Protein AF-A0A3D3CES2-F1 (afdb_monomer)

Radius of gyration: 17.2 Å; Cα contacts (8 Å, |Δi|>4): 374; chains: 1; bounding box: 35×44×53 Å

pLDDT: mean 81.66, std 20.05, range [25.33, 98.56]

Mean predicted aligned error: 8.62 Å

Sequence (203 aa):
GGERYGRPVLLHTHHTNAVVEKLLIDKKIPGLEEYNVLRREVPFGRSRFDFLLGRGERRLLLE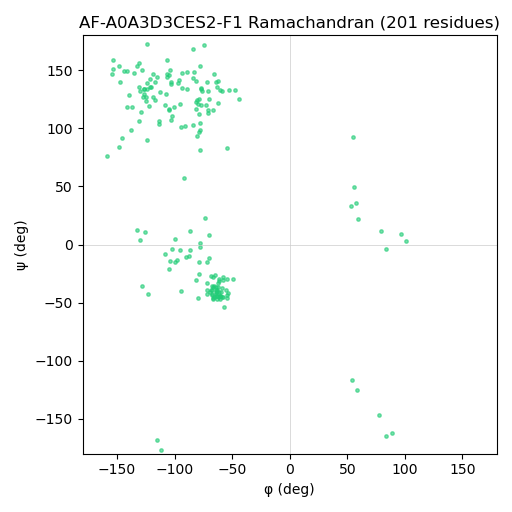VKSCTLFTRRVAMFPDAPSARAKKHVEELLHLVHEGYEAAVLFLVQSSEPRFFLPDFHTDFAFAQELYEARGHLRIIPCGISWGENMAFEGSPAVLTVPWDIFEDEAGDRGNYIVLGQDGEQGWFGTAGWGDPLARVLRG

Structure (mmCIF, N/CA/C/O backbone):
data_AF-A0A3D3CES2-F1
#
_entry.id   AF-A0A3D3CES2-F1
#
loop_
_atom_site.group_PDB
_atom_site.id
_atom_site.type_symbol
_atom_site.label_atom_id
_atom_site.label_alt_id
_atom_site.label_comp_id
_atom_site.label_asym_id
_atom_site.label_entity_id
_atom_site.label_seq_id
_atom_site.pdbx_PDB_ins_code
_atom_site.Cartn_x
_atom_site.Cartn_y
_atom_site.Cartn_z
_atom_site.occupancy
_atom_site.B_iso_or_equiv
_atom_site.auth_seq_id
_atom_site.auth_comp_id
_atom_site.auth_asym_id
_atom_site.auth_atom_id
_atom_site.pdbx_PDB_model_num
ATOM 1 N N . GLY A 1 1 ? 20.235 3.360 -3.311 1.00 56.06 1 GLY A N 1
ATOM 2 C CA . GLY A 1 1 ? 19.341 2.930 -4.404 1.00 56.06 1 GLY A CA 1
ATOM 3 C C . GLY A 1 1 ? 19.991 1.780 -5.140 1.00 56.06 1 GLY A C 1
ATOM 4 O O . GLY A 1 1 ? 21.195 1.611 -4.997 1.00 56.06 1 GLY A O 1
ATOM 5 N N . GLY A 1 2 ? 19.211 0.984 -5.862 1.00 64.44 2 GLY A N 1
ATOM 6 C CA . GLY A 1 2 ? 19.700 0.050 -6.882 1.00 64.44 2 GLY A CA 1
ATOM 7 C C . GLY A 1 2 ? 19.258 0.509 -8.273 1.00 64.44 2 GLY A C 1
ATOM 8 O O . GLY A 1 2 ? 18.612 1.547 -8.393 1.00 64.44 2 GLY A O 1
ATOM 9 N N . GLU A 1 3 ? 19.562 -0.270 -9.307 1.00 61.09 3 GLU A N 1
ATOM 10 C CA . GLU A 1 3 ? 19.086 -0.038 -10.675 1.00 61.09 3 GLU A CA 1
ATOM 11 C C . GLU A 1 3 ? 18.352 -1.290 -11.175 1.00 61.09 3 GLU A C 1
ATOM 13 O O . GLU A 1 3 ? 18.827 -2.411 -10.980 1.00 61.09 3 GLU A O 1
ATOM 18 N N . ARG A 1 4 ? 17.178 -1.124 -11.795 1.00 62.72 4 ARG A N 1
ATOM 19 C CA . ARG A 1 4 ? 16.413 -2.221 -12.407 1.00 62.72 4 ARG A CA 1
ATOM 20 C C . ARG A 1 4 ? 15.818 -1.749 -13.729 1.00 62.72 4 ARG A C 1
ATOM 22 O O . ARG A 1 4 ? 15.183 -0.703 -13.782 1.00 62.72 4 ARG A O 1
ATOM 29 N N . TYR A 1 5 ? 16.042 -2.514 -14.798 1.00 62.44 5 TYR A N 1
ATOM 30 C CA . TYR A 1 5 ? 15.628 -2.161 -16.167 1.00 62.44 5 TYR A CA 1
ATOM 31 C C . TYR A 1 5 ? 16.108 -0.772 -16.642 1.00 62.44 5 TYR A C 1
ATOM 33 O O . TYR A 1 5 ? 15.408 -0.110 -17.404 1.00 62.44 5 TYR A O 1
ATOM 41 N N . GLY A 1 6 ? 17.290 -0.323 -16.203 1.00 60.94 6 GLY A N 1
ATOM 42 C CA . GLY A 1 6 ? 17.828 0.995 -16.562 1.00 60.94 6 GLY A CA 1
ATOM 43 C C . GLY A 1 6 ? 17.230 2.163 -15.772 1.00 60.94 6 GLY A C 1
ATOM 44 O O . GLY A 1 6 ? 17.417 3.312 -16.160 1.00 60.94 6 GLY A O 1
ATOM 45 N N . ARG A 1 7 ? 16.471 1.892 -14.698 1.00 62.72 7 ARG A N 1
ATOM 46 C CA . ARG A 1 7 ? 15.863 2.916 -13.839 1.00 62.72 7 ARG A CA 1
ATOM 47 C C . ARG A 1 7 ? 16.319 2.783 -12.387 1.00 62.72 7 ARG A C 1
ATOM 49 O O . ARG A 1 7 ? 16.438 1.655 -11.895 1.00 62.72 7 ARG A O 1
ATOM 56 N N . PRO A 1 8 ? 16.529 3.903 -11.676 1.00 67.12 8 PRO A N 1
ATOM 57 C CA . PRO A 1 8 ? 16.822 3.867 -10.253 1.00 67.12 8 PRO A CA 1
ATOM 58 C C . PRO A 1 8 ? 15.650 3.292 -9.444 1.00 67.12 8 PRO A C 1
ATOM 60 O O . PRO A 1 8 ? 14.487 3.592 -9.703 1.00 67.12 8 PRO A O 1
ATOM 63 N N . VAL A 1 9 ? 15.961 2.471 -8.441 1.00 65.94 9 VAL A N 1
ATOM 64 C CA . VAL A 1 9 ? 14.992 1.860 -7.522 1.00 65.94 9 VAL A CA 1
ATOM 65 C C . VAL A 1 9 ? 15.403 2.151 -6.088 1.00 65.94 9 VAL A C 1
ATOM 67 O O . VAL A 1 9 ? 16.545 1.920 -5.669 1.00 65.94 9 VAL A O 1
ATOM 70 N N . LEU A 1 10 ? 14.465 2.655 -5.294 1.00 67.19 10 LEU A N 1
ATOM 71 C CA . LEU A 1 10 ? 14.687 2.880 -3.876 1.00 67.19 10 LEU A CA 1
ATOM 72 C C . LEU A 1 10 ? 14.499 1.569 -3.097 1.00 67.19 10 LEU A C 1
ATOM 74 O O . LEU A 1 10 ? 13.429 0.974 -3.116 1.00 67.19 10 LEU A O 1
ATOM 78 N N . LEU A 1 11 ? 15.537 1.150 -2.367 1.00 64.69 11 LEU A N 1
ATOM 79 C CA . LEU A 1 11 ? 15.537 -0.095 -1.583 1.00 64.69 11 LEU A CA 1
ATOM 80 C C . LEU A 1 11 ? 15.329 0.125 -0.071 1.00 64.69 11 LEU A C 1
ATOM 82 O O . LEU A 1 11 ? 15.258 -0.838 0.684 1.00 64.69 11 LEU A O 1
ATOM 86 N N . HIS A 1 12 ? 15.258 1.375 0.403 1.00 63.84 12 HIS A N 1
ATOM 87 C CA . HIS A 1 12 ? 15.199 1.675 1.838 1.00 63.84 12 HIS A CA 1
ATOM 88 C C . HIS A 1 12 ? 13.772 1.979 2.317 1.00 63.84 12 HIS A C 1
ATOM 90 O O . HIS A 1 12 ? 13.170 2.988 1.942 1.00 63.84 12 HIS A O 1
ATOM 96 N N . THR A 1 13 ? 13.265 1.151 3.232 1.00 57.22 13 THR A N 1
ATOM 9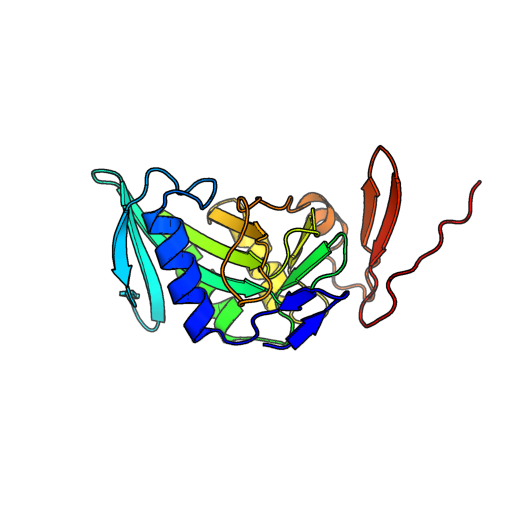7 C CA . THR A 1 13 ? 11.906 1.246 3.793 1.00 57.22 13 THR A CA 1
ATOM 98 C C . THR A 1 13 ? 11.647 2.554 4.546 1.00 57.22 13 THR A C 1
ATOM 100 O O . THR A 1 13 ? 10.610 3.171 4.342 1.00 57.22 13 THR A O 1
ATOM 103 N N . HIS A 1 14 ? 12.602 3.067 5.335 1.00 62.03 14 HIS A N 1
ATOM 104 C CA . HIS A 1 14 ? 12.422 4.351 6.041 1.00 62.03 14 HIS A CA 1
ATOM 105 C C . HIS A 1 14 ? 12.203 5.541 5.096 1.00 62.03 14 HIS A C 1
ATOM 107 O O . HIS A 1 14 ? 11.495 6.485 5.436 1.00 62.03 14 HIS A O 1
ATOM 113 N N . HIS A 1 15 ? 12.772 5.484 3.893 1.00 79.50 15 HIS A N 1
ATOM 114 C CA . HIS A 1 15 ? 12.561 6.511 2.880 1.00 79.50 15 HIS A CA 1
ATOM 115 C C . HIS A 1 15 ? 11.202 6.343 2.175 1.00 79.50 15 HIS A C 1
ATOM 117 O O . HIS A 1 15 ? 10.616 7.327 1.736 1.00 79.50 15 HIS A O 1
ATOM 123 N N . THR A 1 16 ? 10.642 5.127 2.145 1.00 88.94 16 THR A N 1
ATOM 124 C CA . THR A 1 16 ? 9.310 4.854 1.571 1.00 88.94 16 THR A CA 1
ATOM 125 C C . THR A 1 16 ? 8.220 5.627 2.317 1.00 88.94 16 THR A C 1
ATOM 127 O O . THR A 1 16 ? 7.414 6.300 1.681 1.00 88.94 16 THR A O 1
ATOM 130 N N . ASN A 1 17 ? 8.236 5.631 3.655 1.00 93.06 17 ASN A N 1
ATOM 131 C CA . ASN A 1 17 ? 7.233 6.360 4.442 1.00 93.06 17 ASN A CA 1
ATOM 132 C C . ASN A 1 17 ? 7.304 7.877 4.210 1.00 93.06 17 ASN A C 1
ATOM 134 O O . ASN A 1 17 ? 6.269 8.523 4.095 1.00 93.06 17 ASN A O 1
ATOM 138 N N . ALA A 1 18 ? 8.507 8.448 4.088 1.00 92.31 18 ALA A N 1
ATOM 139 C CA . ALA A 1 18 ? 8.673 9.868 3.766 1.00 92.31 18 ALA A CA 1
ATOM 140 C C . ALA A 1 18 ? 8.108 10.222 2.376 1.00 92.31 18 ALA A C 1
ATOM 142 O O . ALA A 1 18 ? 7.477 11.264 2.204 1.00 92.31 18 ALA A O 1
ATOM 143 N N . VAL A 1 19 ? 8.289 9.338 1.391 1.00 93.06 19 VAL A N 1
ATOM 144 C CA . VAL A 1 19 ? 7.727 9.512 0.042 1.00 93.06 19 VAL A CA 1
ATOM 145 C C . VAL A 1 19 ? 6.206 9.433 0.081 1.00 93.06 19 VAL A C 1
ATOM 147 O O . VAL A 1 19 ? 5.541 10.314 -0.458 1.00 93.06 19 VAL A O 1
ATOM 150 N N . VAL A 1 20 ? 5.647 8.430 0.763 1.00 96.12 20 VAL A N 1
ATOM 151 C CA . VAL A 1 20 ? 4.192 8.294 0.930 1.00 96.12 20 VAL A CA 1
ATOM 152 C C . VAL A 1 20 ? 3.604 9.514 1.623 1.00 96.12 20 VAL A C 1
ATOM 154 O O . VAL A 1 20 ? 2.610 10.054 1.151 1.00 96.12 20 VAL A O 1
ATOM 157 N N . GLU A 1 21 ? 4.229 10.003 2.690 1.00 96.44 21 GLU A N 1
ATOM 158 C CA . GLU A 1 21 ? 3.786 11.217 3.373 1.00 96.44 21 GLU A CA 1
ATOM 159 C C . GLU A 1 21 ? 3.760 12.423 2.427 1.00 96.44 21 GLU A C 1
ATOM 161 O O . GLU A 1 21 ? 2.761 13.141 2.385 1.00 96.44 21 GLU A O 1
ATOM 166 N N . LYS A 1 22 ? 4.807 12.620 1.613 1.00 94.81 22 LYS A N 1
ATOM 167 C CA . LYS A 1 22 ? 4.828 13.699 0.616 1.00 94.81 22 LYS A CA 1
ATOM 168 C C . LYS A 1 22 ? 3.692 13.554 -0.396 1.00 94.81 22 LYS A C 1
ATOM 170 O O . LYS A 1 22 ? 3.020 14.537 -0.691 1.00 94.81 22 LYS A O 1
ATOM 175 N N . LEU A 1 23 ? 3.450 12.341 -0.893 1.00 95.69 23 LEU A N 1
ATOM 176 C CA . LEU A 1 23 ? 2.366 12.062 -1.838 1.00 95.69 23 LEU A CA 1
ATOM 177 C C . LEU A 1 23 ? 0.977 12.262 -1.209 1.00 95.69 23 LEU A C 1
ATOM 179 O O . LEU A 1 23 ? 0.076 12.754 -1.885 1.00 95.69 23 LEU A O 1
ATOM 183 N N . LEU A 1 24 ? 0.799 11.934 0.074 1.00 97.62 24 LEU A N 1
ATOM 184 C CA . LEU A 1 24 ? -0.435 12.190 0.828 1.00 97.62 24 LEU A CA 1
ATOM 185 C C . LEU A 1 24 ? -0.675 13.688 1.040 1.00 97.62 24 LEU A C 1
ATOM 187 O O . LEU A 1 24 ? -1.804 14.154 0.898 1.00 97.62 24 LEU A O 1
ATOM 191 N N . ILE A 1 25 ? 0.372 14.451 1.370 1.00 97.06 25 ILE A N 1
ATOM 192 C CA . ILE A 1 25 ? 0.300 15.913 1.513 1.00 97.06 25 ILE A CA 1
ATOM 193 C C . ILE A 1 25 ? -0.063 16.559 0.172 1.00 97.06 25 ILE A C 1
ATOM 195 O O . ILE A 1 25 ? -0.957 17.401 0.124 1.00 97.06 25 ILE A O 1
ATOM 199 N N . ASP A 1 26 ? 0.564 16.108 -0.915 1.00 95.88 26 ASP A N 1
ATOM 200 C CA . ASP A 1 26 ? 0.343 16.623 -2.271 1.00 95.88 26 ASP A CA 1
ATOM 201 C C . ASP A 1 26 ? -0.951 16.110 -2.928 1.00 95.88 26 ASP A C 1
ATOM 203 O O . ASP A 1 26 ? -1.221 16.444 -4.080 1.00 95.88 26 ASP A O 1
ATOM 207 N N . LYS A 1 27 ? -1.741 15.288 -2.225 1.00 96.75 27 LYS A N 1
ATOM 208 C CA . LYS A 1 27 ? -2.987 14.670 -2.718 1.00 96.75 27 LYS A CA 1
ATOM 209 C C . LYS A 1 27 ? -2.801 13.826 -3.980 1.00 96.75 27 LYS A C 1
ATOM 211 O O . LYS A 1 27 ? -3.663 13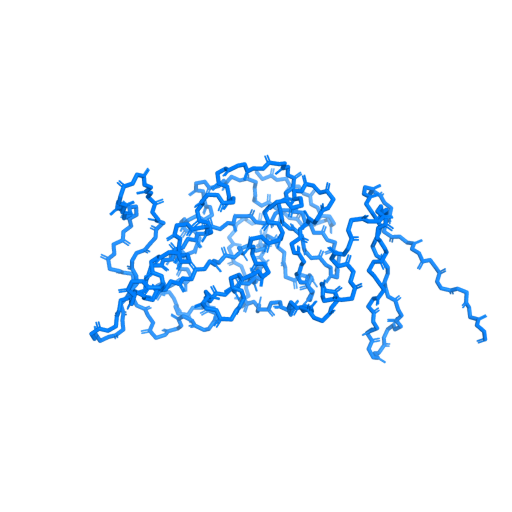.795 -4.850 1.00 96.75 27 LYS A O 1
ATOM 216 N N . LYS A 1 28 ? -1.662 13.140 -4.085 1.00 95.75 28 LYS A N 1
ATOM 217 C CA . LYS A 1 28 ? -1.276 12.366 -5.273 1.00 95.75 28 LYS A CA 1
ATOM 218 C C . LYS A 1 28 ? -1.567 10.873 -5.186 1.00 95.75 28 LYS A C 1
ATOM 220 O O . LYS A 1 28 ? -1.459 10.210 -6.210 1.00 95.75 28 LYS A O 1
ATOM 225 N N . ILE A 1 29 ? -1.875 10.326 -4.008 1.00 96.56 29 ILE A N 1
ATOM 226 C CA . ILE A 1 29 ? -2.179 8.893 -3.878 1.00 96.56 29 ILE A CA 1
ATOM 227 C C . ILE A 1 29 ? -3.632 8.648 -4.286 1.00 96.56 29 ILE A C 1
ATOM 229 O O . ILE A 1 29 ? -4.521 9.145 -3.586 1.00 96.56 29 ILE A O 1
ATOM 233 N N . PRO A 1 30 ? -3.889 7.877 -5.361 1.00 95.06 30 PRO A N 1
ATOM 234 C CA . PRO A 1 30 ? -5.251 7.672 -5.814 1.00 95.06 30 PRO A CA 1
ATOM 235 C C . PRO A 1 30 ? -6.096 6.938 -4.769 1.00 95.06 30 PRO A C 1
ATOM 237 O O . PRO A 1 30 ? -5.648 5.962 -4.162 1.00 95.06 30 PRO A O 1
ATOM 240 N N . GLY A 1 31 ? -7.315 7.421 -4.540 1.00 95.25 31 GLY A N 1
ATOM 241 C CA . GLY A 1 31 ? -8.231 6.924 -3.509 1.00 95.25 31 GLY A CA 1
ATOM 242 C C . GLY A 1 31 ? -8.009 7.505 -2.105 1.00 95.25 31 GLY A C 1
ATOM 243 O O . GLY A 1 31 ? -8.792 7.201 -1.199 1.00 95.25 31 GLY A O 1
ATOM 244 N N . LEU A 1 32 ? -6.975 8.332 -1.903 1.00 97.75 32 LEU A N 1
ATOM 245 C CA . LEU A 1 32 ? -6.651 8.995 -0.630 1.00 97.75 32 LEU A CA 1
ATOM 246 C C . LEU A 1 32 ? -6.529 10.529 -0.752 1.00 97.75 32 LEU A C 1
ATOM 248 O O . LEU A 1 32 ? -6.102 11.190 0.194 1.00 97.7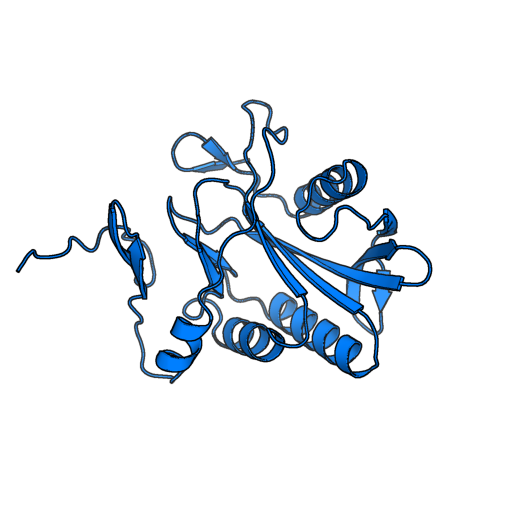5 32 LEU A O 1
ATOM 252 N N . GLU A 1 33 ? -6.930 11.122 -1.875 1.00 97.50 33 GLU A N 1
ATOM 253 C CA . GLU A 1 33 ? -6.756 12.546 -2.205 1.00 97.50 33 GLU A CA 1
ATOM 254 C C . GLU A 1 33 ? -7.470 13.481 -1.216 1.00 97.50 33 GLU A C 1
ATOM 256 O O . GLU A 1 33 ? -7.006 14.581 -0.921 1.00 97.50 33 GLU A O 1
ATOM 261 N N . GLU A 1 34 ? -8.593 13.038 -0.655 1.00 97.75 34 GLU A N 1
ATOM 262 C CA . GLU A 1 34 ? -9.390 13.820 0.297 1.00 97.75 34 GLU A CA 1
ATOM 263 C C . GLU A 1 34 ? -8.932 13.666 1.758 1.00 97.75 34 GLU A C 1
ATOM 265 O O . GLU A 1 34 ? -9.472 14.318 2.655 1.00 97.75 34 GLU A O 1
ATOM 270 N N . TYR A 1 35 ? -7.957 12.795 2.026 1.00 98.25 35 TYR A N 1
ATOM 271 C CA . TYR A 1 35 ? -7.478 12.509 3.375 1.00 98.25 35 TYR A CA 1
ATOM 272 C C . TYR A 1 35 ? -6.237 13.340 3.724 1.00 98.25 35 TYR A C 1
ATOM 274 O O . TYR A 1 35 ? -5.353 13.549 2.899 1.00 98.25 35 TYR A O 1
ATOM 282 N N . ASN A 1 36 ? -6.141 13.809 4.969 1.00 98.06 36 ASN A N 1
ATOM 283 C CA . ASN A 1 36 ? -4.977 14.511 5.523 1.00 98.06 36 ASN A CA 1
ATOM 284 C C . ASN A 1 36 ? -4.212 13.617 6.500 1.00 98.06 36 ASN A C 1
ATOM 286 O O . ASN A 1 36 ? -4.829 12.856 7.241 1.00 98.06 36 ASN A O 1
ATOM 290 N N . VAL A 1 37 ? -2.887 13.758 6.566 1.00 98.38 37 VAL A N 1
ATOM 291 C CA . VAL A 1 37 ? -2.074 13.095 7.595 1.00 98.38 37 VAL A CA 1
ATOM 292 C C . VAL A 1 37 ? -2.346 13.757 8.947 1.00 98.38 37 VAL A C 1
ATOM 294 O O . VAL A 1 37 ? -2.045 14.933 9.128 1.00 98.38 37 VAL A O 1
ATOM 297 N N . LEU A 1 38 ? -2.921 13.014 9.895 1.00 97.88 38 LEU A N 1
ATOM 298 C CA . LEU A 1 38 ? -3.164 13.494 11.262 1.00 97.88 38 LEU A CA 1
ATOM 299 C C . LEU A 1 38 ? -2.030 13.106 12.207 1.00 97.88 38 LEU A C 1
ATOM 301 O O . LEU A 1 38 ? -1.659 13.870 13.096 1.00 97.88 38 LEU A O 1
ATOM 305 N N . ARG A 1 39 ? -1.509 11.887 12.048 1.00 97.88 39 ARG A N 1
ATOM 306 C CA . ARG A 1 39 ? -0.457 11.340 12.903 1.00 97.88 39 ARG A CA 1
ATOM 307 C C . ARG A 1 39 ? 0.360 10.300 12.146 1.00 97.88 39 ARG A C 1
ATOM 309 O O . ARG A 1 39 ? -0.163 9.617 11.272 1.00 97.88 39 ARG A O 1
ATOM 316 N N . ARG A 1 40 ? 1.628 10.171 12.532 1.00 97.31 40 ARG A N 1
ATOM 317 C CA . ARG A 1 40 ? 2.553 9.123 12.086 1.00 97.31 40 ARG A CA 1
ATOM 318 C C . ARG A 1 40 ? 2.793 8.117 13.200 1.00 97.31 40 ARG A C 1
ATOM 320 O O . ARG A 1 40 ? 2.664 8.480 14.374 1.00 97.31 40 ARG A O 1
ATOM 327 N N . GLU A 1 41 ? 3.237 6.916 12.842 1.00 95.44 41 GLU A N 1
ATOM 328 C CA . GLU A 1 41 ? 3.773 5.938 13.796 1.00 95.44 41 GLU A CA 1
ATOM 329 C C . GLU A 1 41 ? 2.764 5.644 14.920 1.00 95.44 41 GLU A C 1
ATOM 331 O O . GLU A 1 41 ? 3.074 5.737 16.114 1.00 95.44 41 GLU A O 1
ATOM 336 N N . VAL A 1 42 ? 1.524 5.360 14.523 1.00 96.06 42 VAL A N 1
ATOM 337 C CA . VAL A 1 42 ? 0.331 5.296 15.369 1.00 96.06 42 VAL A CA 1
ATOM 338 C C . VAL A 1 42 ? 0.314 3.967 16.119 1.00 96.06 42 VAL A C 1
ATOM 340 O O . VAL A 1 42 ? 0.145 2.923 15.487 1.00 96.06 42 VAL A O 1
ATOM 343 N N . PRO A 1 43 ? 0.486 3.966 17.452 1.00 94.25 43 PRO A N 1
ATOM 344 C CA . PRO A 1 43 ? 0.414 2.733 18.218 1.00 94.25 43 PRO A CA 1
ATOM 345 C C . PRO A 1 43 ? -1.035 2.243 18.275 1.00 94.25 43 PRO A C 1
ATOM 347 O O . PRO A 1 43 ? -1.936 3.014 18.611 1.00 94.25 43 PRO A O 1
ATOM 350 N N . PHE A 1 44 ? -1.240 0.960 17.998 1.00 87.25 44 PHE A N 1
ATOM 351 C CA . PHE A 1 44 ? -2.510 0.282 18.214 1.00 87.25 44 PHE A CA 1
ATOM 352 C C . PHE A 1 44 ? -2.251 -1.134 18.732 1.00 87.25 44 PHE A C 1
ATOM 354 O O . PHE A 1 44 ? -1.595 -1.945 18.076 1.00 87.25 44 PHE A O 1
ATOM 361 N N . GLY A 1 45 ? -2.736 -1.432 19.940 1.00 84.75 45 GLY A N 1
ATOM 362 C CA . GLY A 1 45 ? -2.458 -2.703 20.606 1.00 84.75 45 GLY A CA 1
ATOM 363 C C . GLY A 1 45 ? -0.953 -2.979 20.713 1.00 84.75 45 GLY A C 1
ATOM 364 O O . GLY A 1 45 ? -0.223 -2.247 21.381 1.00 84.75 45 GLY A O 1
ATOM 365 N N . ARG A 1 46 ? -0.492 -4.049 20.052 1.00 86.56 46 ARG A N 1
ATOM 366 C CA . ARG A 1 46 ? 0.922 -4.477 20.021 1.00 86.56 46 ARG A CA 1
ATOM 367 C C . ARG A 1 46 ? 1.669 -4.058 18.755 1.00 86.56 46 ARG A C 1
ATOM 369 O O . ARG A 1 46 ? 2.827 -4.442 18.591 1.00 86.56 46 ARG A O 1
ATOM 376 N N . SER A 1 47 ? 1.023 -3.297 17.882 1.00 90.31 47 SER A N 1
ATOM 377 C CA . SER A 1 47 ? 1.583 -2.871 16.608 1.00 90.31 47 SER A CA 1
ATOM 378 C C . SER A 1 47 ? 1.580 -1.366 16.462 1.00 90.31 47 SER A C 1
ATOM 380 O O . SER A 1 47 ? 1.093 -0.610 17.309 1.00 90.31 47 SER A O 1
ATOM 382 N N . ARG A 1 48 ? 2.223 -0.927 15.389 1.00 94.75 48 ARG A N 1
ATOM 383 C CA . ARG A 1 48 ? 2.357 0.470 15.033 1.00 94.75 48 ARG A CA 1
ATOM 384 C C . ARG A 1 48 ? 2.129 0.591 13.539 1.00 94.75 48 ARG A C 1
ATOM 386 O O . ARG A 1 48 ? 2.884 -0.010 12.781 1.00 94.75 48 ARG A O 1
ATOM 393 N N . PHE A 1 49 ? 1.100 1.345 13.176 1.00 96.12 49 PHE A N 1
ATOM 394 C CA . PHE A 1 49 ? 0.756 1.639 11.791 1.00 96.12 49 PHE A CA 1
ATOM 395 C C . PHE A 1 49 ? 1.402 2.950 11.358 1.00 96.12 49 PHE A C 1
ATOM 397 O O . PHE A 1 49 ? 1.563 3.872 12.168 1.00 96.12 49 PHE A O 1
ATOM 404 N N . ASP A 1 50 ? 1.768 3.046 10.085 1.00 97.25 50 ASP A N 1
ATOM 405 C CA . ASP A 1 50 ? 2.572 4.162 9.587 1.00 97.25 50 ASP A CA 1
ATOM 406 C C . ASP A 1 50 ? 1.850 5.508 9.703 1.00 97.25 50 ASP A C 1
ATOM 408 O O . ASP A 1 50 ? 2.461 6.495 10.129 1.00 97.25 50 ASP A O 1
ATOM 412 N N . PHE A 1 51 ? 0.547 5.557 9.396 1.00 98.06 51 PHE A N 1
ATOM 413 C CA . PHE A 1 51 ? -0.230 6.798 9.428 1.00 98.06 51 PHE A CA 1
ATOM 414 C C . PHE A 1 51 ? -1.652 6.625 9.971 1.00 98.06 51 PHE A C 1
ATOM 416 O O . PHE A 1 51 ? -2.317 5.612 9.769 1.00 98.06 51 PHE A O 1
ATOM 423 N N . LEU A 1 52 ? -2.150 7.686 10.608 1.00 98.31 52 LEU A N 1
ATOM 424 C CA . LEU A 1 52 ? -3.574 7.935 10.808 1.00 98.31 52 LEU A CA 1
ATOM 425 C C . LEU A 1 52 ? -3.963 9.088 9.895 1.00 98.31 52 LEU A C 1
ATOM 427 O O . LEU A 1 52 ? -3.443 10.201 10.031 1.00 98.31 52 LEU A O 1
ATOM 431 N N . LEU A 1 53 ? -4.897 8.822 8.994 1.00 98.56 53 LEU A N 1
ATOM 432 C CA . LEU A 1 53 ? -5.426 9.789 8.053 1.00 98.56 53 LEU A CA 1
ATOM 433 C C . LEU A 1 53 ? -6.823 10.265 8.464 1.00 98.56 53 LEU A C 1
ATOM 435 O O . LEU A 1 53 ? -7.592 9.532 9.087 1.00 98.56 53 LEU A O 1
ATOM 439 N N . GLY A 1 54 ? -7.157 11.504 8.105 1.00 98.00 54 GLY A N 1
ATOM 440 C CA . GLY A 1 54 ? -8.416 12.153 8.462 1.00 98.00 54 GLY A CA 1
ATOM 441 C C . GLY A 1 54 ? -9.125 12.797 7.279 1.00 98.00 54 GLY A C 1
ATOM 442 O O . GLY A 1 54 ? -8.500 13.524 6.508 1.00 98.00 54 GLY A O 1
ATOM 443 N N . ARG A 1 55 ? -10.440 12.583 7.186 1.00 97.25 55 ARG A N 1
ATOM 444 C CA . ARG A 1 55 ? -11.349 13.273 6.255 1.00 97.25 55 ARG A CA 1
ATOM 445 C C . ARG A 1 55 ? -12.639 13.632 7.000 1.00 97.25 55 ARG A C 1
ATOM 447 O O . ARG A 1 55 ? -13.497 12.774 7.199 1.00 97.25 55 ARG A O 1
ATOM 454 N N . GLY A 1 56 ? -12.759 14.881 7.454 1.00 95.62 56 GLY A N 1
ATOM 455 C CA . GLY A 1 56 ? -13.828 15.283 8.381 1.00 95.62 56 GLY A CA 1
ATOM 456 C C . GLY A 1 56 ? -13.768 14.461 9.674 1.00 95.62 56 GLY A C 1
ATOM 457 O O . GLY A 1 56 ? -12.707 14.360 10.289 1.00 95.62 56 GLY A O 1
ATOM 458 N N . GLU A 1 57 ? -14.872 13.809 10.043 1.00 94.56 57 GLU A N 1
ATOM 459 C CA . GLU A 1 57 ? -14.939 12.893 11.196 1.00 94.56 57 GLU A CA 1
ATOM 460 C C . GLU A 1 57 ? -14.353 11.500 10.911 1.00 94.56 57 GLU A C 1
ATOM 462 O O . GLU A 1 57 ? -14.035 10.753 11.835 1.00 94.56 57 GLU A O 1
ATOM 467 N N . ARG A 1 58 ? -14.141 11.143 9.637 1.00 95.62 58 ARG A N 1
ATOM 468 C CA . ARG A 1 58 ? -13.614 9.824 9.265 1.00 95.62 58 ARG A CA 1
ATOM 469 C C . ARG A 1 58 ? -12.140 9.710 9.640 1.00 95.62 58 ARG A C 1
ATOM 471 O O . ARG A 1 58 ? -11.361 10.659 9.473 1.00 95.62 58 ARG A O 1
ATOM 478 N N . ARG A 1 59 ? -11.755 8.537 10.138 1.00 96.75 59 ARG A N 1
ATOM 479 C CA . ARG A 1 59 ? -10.389 8.187 10.541 1.00 96.75 59 ARG A CA 1
ATOM 480 C C . ARG A 1 59 ? -9.993 6.894 9.849 1.00 96.75 59 ARG A C 1
ATOM 482 O O . ARG A 1 59 ? -10.721 5.916 9.949 1.00 96.75 59 ARG A O 1
ATOM 489 N N . LEU A 1 60 ? -8.858 6.920 9.161 1.00 98.00 60 LEU A N 1
ATOM 490 C CA . LEU A 1 60 ? -8.324 5.800 8.396 1.00 98.00 60 LEU A CA 1
ATOM 491 C C . LEU A 1 60 ? -6.925 5.456 8.901 1.00 98.00 60 LEU A C 1
ATOM 493 O O . LEU A 1 60 ? -6.023 6.288 8.813 1.00 98.00 60 LEU A O 1
ATOM 497 N N . LEU A 1 61 ? -6.733 4.239 9.398 1.00 98.19 61 LEU A N 1
ATOM 498 C CA . LEU A 1 61 ? -5.400 3.691 9.639 1.00 98.19 61 LEU A CA 1
ATOM 499 C C . LEU A 1 61 ? -4.783 3.263 8.309 1.00 98.19 61 LEU A C 1
ATOM 501 O O . LEU A 1 61 ? -5.431 2.588 7.513 1.00 98.19 61 LEU A O 1
ATOM 505 N N . LEU A 1 62 ? -3.541 3.665 8.065 1.00 98.25 62 LEU A N 1
ATOM 506 C CA . LEU A 1 62 ? -2.809 3.329 6.852 1.00 98.25 62 LEU A CA 1
ATOM 507 C C . LEU A 1 62 ? -1.480 2.666 7.212 1.00 98.25 62 LEU A C 1
ATOM 509 O O . LEU A 1 62 ? -0.646 3.258 7.899 1.00 98.25 62 LEU A O 1
ATOM 513 N N . GLU A 1 63 ? -1.287 1.467 6.679 1.00 97.62 63 GLU A N 1
ATOM 514 C CA . GLU A 1 63 ? -0.014 0.750 6.659 1.00 97.62 63 GLU A CA 1
ATOM 515 C C . GLU A 1 63 ? 0.612 0.840 5.263 1.00 97.62 63 GLU A C 1
ATOM 517 O O . GLU A 1 63 ? -0.078 0.708 4.252 1.00 97.62 63 GLU A O 1
ATOM 522 N N . VAL A 1 64 ? 1.925 1.022 5.196 1.00 97.06 64 VAL A N 1
ATOM 523 C CA . VAL A 1 64 ? 2.712 1.135 3.970 1.00 97.06 64 VAL A CA 1
ATOM 524 C C . VAL A 1 64 ? 3.640 -0.064 3.834 1.00 97.06 64 VAL A C 1
ATOM 526 O O . VAL A 1 64 ? 4.407 -0.413 4.730 1.00 97.06 64 VAL A O 1
ATOM 529 N N . LYS A 1 65 ? 3.630 -0.681 2.654 1.00 95.44 65 LYS A N 1
ATOM 530 C CA . LYS A 1 65 ? 4.563 -1.736 2.256 1.00 95.44 65 LYS A CA 1
ATOM 531 C C . LYS A 1 65 ? 5.361 -1.266 1.045 1.00 95.44 65 LYS A C 1
ATOM 533 O O . LYS A 1 65 ? 4.788 -0.854 0.042 1.00 95.44 65 LYS A O 1
ATOM 538 N N . SER A 1 66 ? 6.689 -1.323 1.125 1.00 94.31 66 SER A N 1
ATOM 539 C CA . SER A 1 66 ? 7.549 -1.065 -0.036 1.00 94.31 66 SER A CA 1
ATOM 540 C C . SER A 1 66 ? 7.586 -2.306 -0.924 1.00 94.31 66 SER A C 1
ATOM 542 O O . SER A 1 66 ? 7.909 -3.388 -0.438 1.00 94.31 66 SER A O 1
ATOM 544 N N . CYS A 1 67 ? 7.256 -2.159 -2.206 1.00 94.12 67 CYS A N 1
ATOM 545 C CA . CYS A 1 67 ? 7.226 -3.253 -3.172 1.00 94.12 67 CYS A CA 1
ATOM 546 C C . CYS A 1 67 ? 8.311 -3.054 -4.240 1.00 94.12 67 CYS A C 1
ATOM 548 O O . CYS A 1 67 ? 8.188 -2.238 -5.157 1.00 94.12 67 CYS A O 1
ATOM 550 N N . THR A 1 68 ? 9.387 -3.824 -4.114 1.00 92.00 68 THR A N 1
ATOM 551 C CA . THR A 1 68 ? 10.584 -3.804 -4.976 1.00 92.00 68 THR A CA 1
ATOM 552 C C . THR A 1 68 ? 10.634 -4.979 -5.953 1.00 92.00 68 THR A C 1
ATOM 554 O O . THR A 1 68 ? 11.408 -4.942 -6.916 1.00 92.00 68 THR A O 1
ATOM 557 N N . LEU A 1 69 ? 9.813 -6.013 -5.746 1.00 90.19 69 LEU A N 1
ATOM 558 C CA . LEU A 1 69 ? 9.684 -7.158 -6.640 1.00 90.19 69 LEU A CA 1
ATOM 559 C C . LEU A 1 69 ? 8.696 -6.836 -7.766 1.00 90.19 69 LEU A C 1
ATOM 561 O O . LEU A 1 69 ? 7.485 -6.828 -7.579 1.00 90.19 69 LEU A O 1
ATOM 565 N N . PHE A 1 70 ? 9.224 -6.536 -8.953 1.00 89.69 70 PHE A N 1
ATOM 566 C CA . PHE A 1 70 ? 8.408 -6.232 -10.124 1.00 89.69 70 PHE A CA 1
ATOM 567 C C . PHE A 1 70 ? 9.111 -6.551 -11.451 1.00 89.69 70 PHE A C 1
ATOM 569 O O . PHE A 1 70 ? 10.340 -6.625 -11.558 1.00 89.69 70 PHE A O 1
ATOM 576 N N . THR A 1 71 ? 8.295 -6.711 -12.485 1.00 87.00 71 THR A N 1
ATOM 577 C CA . THR A 1 71 ? 8.662 -6.823 -13.901 1.00 87.00 71 THR A CA 1
ATOM 578 C C . THR A 1 71 ? 8.099 -5.624 -14.670 1.00 87.00 71 THR A C 1
ATOM 580 O O . THR A 1 71 ? 7.612 -4.676 -14.066 1.00 87.00 71 THR A O 1
ATOM 583 N N . ARG A 1 72 ? 8.117 -5.651 -16.006 1.00 84.50 72 ARG A N 1
ATOM 584 C CA . ARG A 1 72 ? 7.455 -4.614 -16.819 1.00 84.50 72 ARG A CA 1
ATOM 585 C C . ARG A 1 72 ? 5.923 -4.657 -16.770 1.00 84.50 72 ARG A C 1
ATOM 587 O O . ARG A 1 72 ? 5.282 -3.766 -17.306 1.00 84.50 72 ARG A O 1
ATOM 594 N N . ARG A 1 73 ? 5.325 -5.721 -16.218 1.00 86.06 73 ARG A N 1
ATOM 595 C CA . ARG A 1 73 ? 3.865 -5.940 -16.244 1.00 86.06 73 ARG A CA 1
ATOM 596 C C . ARG A 1 73 ? 3.266 -6.217 -14.873 1.00 86.06 73 ARG A C 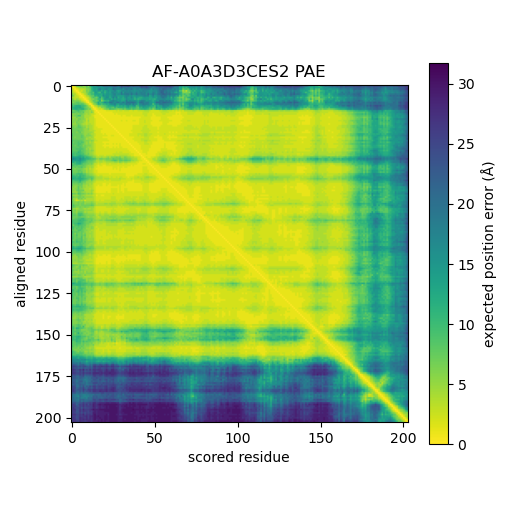1
ATOM 598 O O . ARG A 1 73 ? 2.148 -5.780 -14.616 1.00 86.06 73 ARG A O 1
ATOM 605 N N . VAL A 1 74 ? 4.001 -6.918 -14.015 1.00 88.56 74 VAL A N 1
ATOM 606 C CA . VAL A 1 74 ? 3.505 -7.426 -12.731 1.00 88.56 74 VAL A CA 1
ATOM 607 C C . VAL A 1 74 ? 4.424 -6.984 -11.598 1.00 88.56 74 VAL A C 1
ATOM 609 O O . VAL A 1 74 ? 5.644 -7.108 -11.718 1.00 88.56 74 VAL A O 1
ATOM 612 N N . ALA A 1 75 ? 3.840 -6.492 -10.513 1.00 92.69 75 ALA A N 1
ATOM 613 C CA . ALA A 1 75 ? 4.479 -6.297 -9.218 1.00 92.69 75 ALA A CA 1
ATOM 614 C C . ALA A 1 75 ? 3.977 -7.359 -8.236 1.00 92.69 75 ALA A C 1
ATOM 616 O O . ALA A 1 75 ? 2.813 -7.755 -8.303 1.00 92.69 75 ALA A O 1
ATOM 617 N N . MET A 1 76 ? 4.846 -7.826 -7.344 1.00 92.69 76 MET A N 1
ATOM 618 C CA . MET A 1 76 ? 4.511 -8.864 -6.376 1.00 92.69 76 MET A CA 1
ATOM 619 C C . MET A 1 76 ? 5.033 -8.512 -4.988 1.00 92.69 76 MET A C 1
ATOM 621 O O . MET A 1 76 ? 6.065 -7.856 -4.852 1.00 92.69 76 MET A O 1
ATOM 625 N N . PHE A 1 77 ? 4.315 -8.938 -3.953 1.00 94.06 77 PHE A N 1
ATOM 626 C CA . PHE A 1 77 ? 4.728 -8.743 -2.564 1.00 94.06 77 PHE A CA 1
ATOM 627 C C . PHE A 1 77 ? 4.255 -9.912 -1.681 1.00 94.06 77 PHE A C 1
ATOM 629 O O . PHE A 1 77 ? 3.097 -10.309 -1.812 1.00 94.06 77 PHE A O 1
ATOM 636 N N . PRO A 1 78 ? 5.070 -10.398 -0.725 1.00 93.38 78 PRO A N 1
ATOM 637 C CA . PRO A 1 78 ? 6.407 -9.912 -0.384 1.00 93.38 78 PRO A CA 1
ATOM 638 C C . PRO A 1 78 ? 7.500 -10.515 -1.279 1.00 93.38 78 PRO A C 1
ATOM 640 O O . PRO A 1 78 ? 7.258 -11.463 -2.011 1.00 93.38 78 PRO A O 1
ATOM 643 N N . ASP A 1 79 ? 8.711 -9.960 -1.216 1.00 86.56 79 ASP A N 1
ATOM 644 C CA . ASP A 1 79 ? 9.907 -10.477 -1.902 1.00 86.56 79 ASP A CA 1
ATOM 645 C C . ASP A 1 79 ? 10.715 -11.483 -1.058 1.00 86.56 79 ASP A C 1
ATOM 647 O O . ASP A 1 79 ? 11.606 -12.162 -1.569 1.00 86.56 79 ASP A O 1
ATOM 651 N N . ALA A 1 80 ? 10.382 -11.600 0.229 1.00 86.56 80 ALA A N 1
ATOM 652 C CA . ALA A 1 80 ? 10.837 -12.640 1.143 1.00 86.56 80 ALA A CA 1
ATOM 653 C C . ALA A 1 80 ? 9.740 -12.947 2.186 1.00 86.56 80 ALA A C 1
ATOM 655 O O . ALA A 1 80 ? 8.951 -12.052 2.507 1.00 86.56 80 ALA A O 1
ATOM 656 N N . PRO A 1 81 ? 9.695 -14.164 2.766 1.00 89.25 81 PRO A N 1
ATOM 657 C CA . PRO A 1 81 ? 8.721 -14.506 3.804 1.00 89.25 81 PRO A CA 1
ATOM 658 C C . PRO A 1 81 ? 8.724 -13.495 4.958 1.00 89.25 81 PRO A C 1
ATOM 660 O O . PRO A 1 81 ? 9.785 -13.133 5.477 1.00 89.25 81 PRO A O 1
ATOM 663 N N . SER A 1 82 ? 7.544 -13.036 5.387 1.00 87.75 82 SER A N 1
ATOM 664 C CA . SER A 1 82 ? 7.425 -11.974 6.390 1.00 87.75 82 SER A CA 1
ATOM 665 C C . SER A 1 82 ? 6.211 -12.164 7.293 1.00 87.75 82 SER A C 1
ATOM 667 O O . SER A 1 82 ? 5.137 -11.593 7.084 1.00 87.75 82 SER A O 1
ATOM 669 N N . ALA A 1 83 ? 6.433 -12.854 8.416 1.00 89.88 83 ALA A N 1
ATOM 670 C CA . ALA A 1 83 ? 5.433 -12.997 9.478 1.00 89.88 83 ALA A CA 1
ATOM 671 C C . ALA A 1 83 ? 4.905 -11.639 9.982 1.00 89.88 83 ALA A C 1
ATOM 673 O O . ALA A 1 83 ? 3.750 -11.524 10.386 1.00 89.88 83 ALA A O 1
ATOM 674 N N . ARG A 1 84 ? 5.731 -10.584 9.926 1.00 90.69 84 ARG A N 1
ATOM 675 C CA . ARG A 1 84 ? 5.318 -9.223 10.291 1.00 90.69 84 ARG A CA 1
ATOM 676 C C . ARG A 1 84 ? 4.332 -8.628 9.287 1.00 90.69 84 ARG A C 1
ATOM 678 O O . ARG A 1 84 ? 3.399 -7.949 9.705 1.00 90.69 84 ARG A O 1
ATOM 685 N N . ALA A 1 85 ? 4.537 -8.848 7.987 1.00 92.38 85 ALA A N 1
ATOM 686 C CA . ALA A 1 85 ? 3.616 -8.355 6.968 1.00 92.38 85 ALA A CA 1
ATOM 687 C C . ALA A 1 85 ? 2.234 -8.995 7.130 1.00 92.38 85 ALA A C 1
ATOM 689 O O . ALA A 1 85 ? 1.254 -8.258 7.188 1.00 92.38 85 ALA A O 1
ATOM 690 N N . LYS A 1 86 ? 2.182 -10.324 7.307 1.00 94.38 86 LYS A N 1
ATOM 691 C CA . LYS A 1 86 ? 0.942 -11.057 7.600 1.00 94.38 86 LYS A CA 1
ATOM 692 C C . LYS A 1 86 ? 0.255 -10.530 8.860 1.00 94.38 86 LYS A C 1
ATOM 694 O O . LYS A 1 86 ? -0.885 -10.093 8.786 1.00 94.38 86 LYS A O 1
ATOM 699 N N . LYS A 1 87 ? 0.985 -10.460 9.979 1.00 94.19 87 LYS A N 1
ATOM 700 C CA . LYS A 1 87 ? 0.462 -9.966 11.264 1.00 94.19 87 LYS A CA 1
ATOM 701 C C . LYS A 1 87 ? -0.178 -8.580 11.159 1.00 94.19 87 LYS A C 1
ATOM 703 O O . LYS A 1 87 ? -1.213 -8.333 11.761 1.00 94.19 87 LYS A O 1
ATOM 708 N N . HIS A 1 88 ? 0.437 -7.666 10.409 1.00 95.00 88 HIS A N 1
ATOM 709 C CA . HIS A 1 88 ? -0.119 -6.323 10.239 1.00 95.00 88 HIS A CA 1
ATOM 710 C C . HIS A 1 88 ? -1.429 -6.340 9.434 1.00 95.00 88 HIS A C 1
ATOM 712 O O . HIS A 1 88 ? -2.319 -5.554 9.742 1.00 95.00 88 HIS A O 1
ATOM 718 N N . VAL A 1 89 ? -1.570 -7.216 8.431 1.00 96.00 89 VAL A N 1
ATOM 719 C CA . VAL A 1 89 ? -2.837 -7.373 7.694 1.00 96.00 89 VAL A CA 1
ATOM 720 C C . VAL A 1 89 ? -3.919 -7.952 8.607 1.00 96.00 89 VAL A C 1
ATOM 722 O O . VAL A 1 89 ? -4.998 -7.370 8.670 1.00 96.00 89 VAL A O 1
ATOM 725 N N . GLU A 1 90 ? -3.610 -9.002 9.378 1.00 95.75 90 GLU A N 1
ATOM 726 C CA . GLU A 1 90 ? -4.534 -9.589 10.367 1.00 95.75 90 GLU A CA 1
ATOM 727 C C . GLU A 1 90 ? -5.039 -8.533 11.361 1.00 95.75 90 GLU A C 1
ATOM 729 O O . GLU A 1 90 ? -6.231 -8.432 11.645 1.00 95.75 90 GLU A O 1
ATOM 734 N N . GLU A 1 91 ? -4.132 -7.706 11.887 1.00 95.75 91 GLU A N 1
ATOM 735 C CA . GLU A 1 91 ? -4.479 -6.657 12.846 1.00 95.75 91 GLU A CA 1
ATOM 736 C C . GLU A 1 91 ? -5.311 -5.539 12.209 1.00 95.75 91 GLU A C 1
ATOM 738 O O . GLU A 1 91 ? -6.255 -5.064 12.837 1.00 95.75 91 GLU A O 1
ATOM 743 N N . LEU A 1 92 ? -5.018 -5.130 10.969 1.00 95.88 92 LEU A N 1
ATOM 744 C CA . LEU A 1 92 ? -5.866 -4.171 10.252 1.00 95.88 92 LEU A CA 1
ATOM 745 C C . LEU A 1 92 ? -7.261 -4.745 9.999 1.00 95.88 92 LEU A C 1
ATOM 747 O O . LEU A 1 92 ? -8.243 -4.032 10.185 1.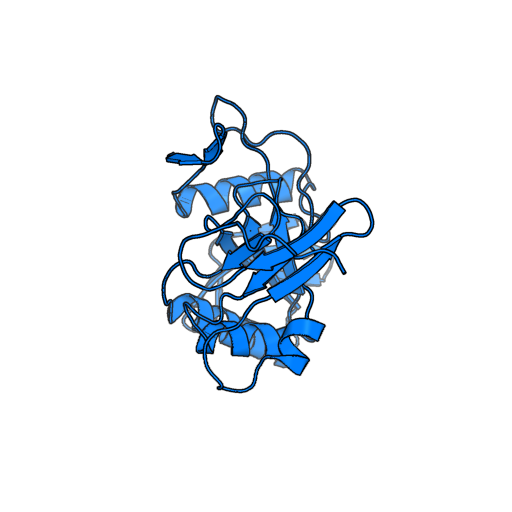00 95.88 92 LEU A O 1
ATOM 751 N N . LEU A 1 93 ? -7.361 -6.013 9.599 1.00 95.56 93 LEU A N 1
ATOM 752 C CA . LEU A 1 93 ? -8.641 -6.675 9.360 1.00 95.56 93 LEU A CA 1
ATOM 753 C C . LEU A 1 93 ? -9.460 -6.783 10.650 1.00 95.56 93 LEU A C 1
ATOM 755 O O . LEU A 1 93 ? -10.640 -6.434 10.666 1.00 95.56 93 LEU A O 1
ATOM 759 N N . HIS A 1 94 ? -8.822 -7.171 11.755 1.00 94.94 94 HIS A N 1
ATOM 760 C CA . HIS A 1 94 ? -9.447 -7.164 13.075 1.00 94.94 94 HIS A CA 1
ATOM 761 C C . HIS A 1 94 ? -10.020 -5.782 13.420 1.00 94.94 94 HIS A C 1
ATOM 763 O O . HIS A 1 94 ? -11.165 -5.679 13.852 1.00 94.94 94 HIS A O 1
ATOM 769 N N . LEU A 1 95 ? -9.273 -4.712 13.139 1.00 93.94 95 LEU A N 1
ATOM 770 C CA . LEU A 1 95 ? -9.732 -3.345 13.380 1.00 93.94 95 LEU A CA 1
ATOM 771 C C . LEU A 1 95 ? -10.897 -2.934 12.490 1.00 93.94 95 LEU A C 1
ATOM 773 O O . LEU A 1 95 ? -11.805 -2.245 12.954 1.00 93.94 95 LEU A O 1
ATOM 777 N N . VAL A 1 96 ? -10.916 -3.384 11.237 1.00 95.69 96 VAL A N 1
ATOM 778 C CA . VAL A 1 96 ? -12.083 -3.187 10.371 1.00 95.69 96 VAL A CA 1
ATOM 779 C C . VAL A 1 96 ? -13.325 -3.833 10.981 1.00 95.69 96 VAL A C 1
ATOM 781 O O . VAL A 1 96 ? -14.391 -3.216 10.989 1.00 95.69 96 VAL A O 1
ATOM 784 N N . HIS A 1 97 ? -13.199 -5.027 11.561 1.00 94.50 97 HIS A N 1
ATOM 785 C CA . HIS A 1 97 ? -14.313 -5.694 12.242 1.00 94.50 97 HIS A CA 1
ATOM 786 C C . HIS A 1 97 ? -14.759 -4.992 13.532 1.00 94.50 97 HIS A C 1
ATOM 788 O O . HIS A 1 97 ? -15.937 -5.058 13.878 1.00 94.50 97 HIS A O 1
ATOM 794 N N . GLU A 1 98 ? -13.865 -4.268 14.206 1.00 93.56 98 GLU A N 1
ATOM 795 C CA . GLU A 1 98 ? -14.213 -3.393 15.336 1.00 93.56 98 GLU A CA 1
ATOM 796 C C . GLU A 1 98 ? -14.831 -2.047 14.901 1.00 93.56 98 GLU A C 1
ATOM 798 O O . GLU A 1 98 ? -15.237 -1.246 15.743 1.00 93.56 98 GLU A O 1
ATOM 803 N N . GLY A 1 99 ? -14.945 -1.795 13.592 1.00 93.62 99 GLY A N 1
ATOM 804 C CA . GLY A 1 99 ? -15.582 -0.604 13.025 1.00 93.62 99 GLY A CA 1
ATOM 805 C C . GLY A 1 99 ? -14.621 0.528 12.656 1.00 93.62 99 GLY A C 1
ATOM 806 O O . GLY A 1 99 ? -15.075 1.624 12.321 1.00 93.62 99 GLY A O 1
ATOM 807 N N . TYR A 1 100 ? -13.307 0.295 12.693 1.00 93.94 100 TYR A N 1
ATOM 808 C CA . TYR A 1 100 ? -12.322 1.251 12.184 1.00 93.94 100 TYR A CA 1
ATOM 809 C C . TYR A 1 100 ? -12.233 1.196 10.654 1.00 93.94 100 TYR A C 1
ATOM 811 O O . TYR A 1 100 ? -12.464 0.164 10.032 1.00 93.94 100 TYR A O 1
ATOM 819 N N . GLU A 1 101 ? -11.824 2.297 10.016 1.00 96.75 101 GLU A N 1
ATOM 820 C CA . GLU A 1 101 ? -11.393 2.228 8.618 1.00 96.75 101 GLU A CA 1
ATOM 821 C C . GLU A 1 101 ? -9.893 1.943 8.555 1.00 96.75 101 GLU A C 1
ATOM 823 O O . GLU A 1 101 ? -9.094 2.613 9.215 1.00 96.75 101 GLU A O 1
ATOM 828 N N . ALA A 1 102 ? -9.505 1.000 7.702 1.00 97.69 102 ALA A N 1
ATOM 829 C CA . ALA A 1 102 ? -8.114 0.630 7.485 1.00 97.69 102 ALA A CA 1
ATOM 830 C C . ALA A 1 102 ? -7.779 0.549 5.989 1.00 97.69 102 ALA A C 1
ATOM 832 O O . ALA A 1 102 ? -8.651 0.310 5.142 1.00 97.69 102 ALA A O 1
ATOM 833 N N . ALA A 1 103 ? -6.507 0.759 5.666 1.00 98.19 103 ALA A N 1
ATOM 834 C CA . ALA A 1 103 ? -5.942 0.558 4.345 1.00 98.19 103 ALA A CA 1
ATOM 835 C C . ALA A 1 103 ? -4.509 0.024 4.438 1.00 98.19 103 ALA A C 1
ATOM 837 O O . ALA A 1 103 ? -3.757 0.370 5.352 1.00 98.19 103 ALA A O 1
ATOM 838 N N . VAL A 1 104 ? -4.119 -0.762 3.440 1.00 98.12 104 VAL A N 1
ATOM 839 C CA . VAL A 1 104 ? -2.728 -1.115 3.161 1.00 98.12 104 VAL A CA 1
ATOM 840 C C . VAL A 1 104 ? -2.343 -0.564 1.789 1.00 98.12 104 VAL A C 1
ATOM 842 O O . VAL A 1 104 ? -3.007 -0.827 0.785 1.00 98.12 104 VAL A O 1
ATOM 845 N N . LEU A 1 105 ? -1.276 0.228 1.749 1.00 98.38 105 LEU A N 1
ATOM 846 C CA . LEU A 1 105 ? -0.696 0.793 0.535 1.00 98.38 105 LEU A CA 1
ATOM 847 C C . LEU A 1 105 ? 0.583 0.034 0.189 1.00 98.38 105 LEU A C 1
ATOM 849 O O . LEU A 1 105 ? 1.568 0.109 0.923 1.00 98.38 105 LEU A O 1
ATOM 853 N N . PHE A 1 106 ? 0.599 -0.640 -0.956 1.00 97.75 106 PHE A N 1
ATOM 854 C CA . PHE A 1 106 ? 1.821 -1.199 -1.529 1.00 97.75 106 PHE A CA 1
ATOM 855 C C . PHE A 1 106 ? 2.433 -0.162 -2.468 1.00 97.75 106 PHE A C 1
ATOM 857 O O . PHE A 1 106 ? 1.961 0.016 -3.590 1.00 97.75 106 PHE A O 1
ATOM 864 N N . LEU A 1 107 ? 3.475 0.540 -2.019 1.00 96.94 107 LEU A N 1
ATOM 865 C CA . LEU A 1 107 ? 4.208 1.477 -2.867 1.00 96.94 107 LEU A CA 1
ATOM 866 C C . LEU A 1 107 ? 5.148 0.689 -3.783 1.00 96.94 107 LEU A C 1
ATOM 868 O O . LEU A 1 107 ? 6.234 0.268 -3.375 1.00 96.94 107 LEU A O 1
ATOM 872 N N . VAL A 1 108 ? 4.710 0.469 -5.019 1.00 95.81 108 VAL A N 1
ATOM 873 C CA . VAL A 1 108 ? 5.483 -0.212 -6.055 1.00 95.81 108 VAL A CA 1
ATOM 874 C C . VAL A 1 108 ? 6.516 0.760 -6.600 1.00 95.81 108 VAL A C 1
ATOM 876 O O . VAL A 1 108 ? 6.187 1.812 -7.144 1.00 95.81 108 VAL A O 1
ATOM 879 N N . GLN A 1 109 ? 7.788 0.389 -6.477 1.00 93.38 109 GLN A N 1
ATOM 880 C CA . GLN A 1 109 ? 8.942 1.225 -6.825 1.00 93.38 109 GLN A CA 1
ATOM 881 C C . GLN A 1 109 ? 9.164 1.367 -8.350 1.00 93.38 109 GLN A C 1
ATOM 883 O O . GLN A 1 109 ? 10.284 1.607 -8.799 1.00 93.38 109 GLN A O 1
ATOM 888 N N . SER A 1 110 ? 8.107 1.166 -9.141 1.00 91.44 110 SER A N 1
ATOM 889 C CA . SER A 1 110 ? 8.049 1.309 -10.592 1.00 91.44 110 SER A CA 1
ATOM 890 C C . SER A 1 110 ? 6.619 1.614 -11.038 1.00 91.44 110 SER A C 1
ATOM 892 O O . SER A 1 110 ? 5.654 1.117 -10.457 1.00 91.44 110 SER A O 1
ATOM 894 N N . SER A 1 111 ? 6.496 2.405 -12.100 1.00 91.56 111 SER A N 1
ATOM 895 C CA . SER A 1 111 ? 5.242 2.740 -12.780 1.00 91.56 111 SER A CA 1
ATOM 896 C C . SER A 1 111 ? 4.942 1.844 -13.984 1.00 91.56 111 SER A C 1
ATOM 898 O O . SER A 1 111 ? 3.892 1.989 -14.602 1.00 91.56 111 SER A O 1
ATOM 900 N N . GLU A 1 112 ? 5.855 0.937 -14.348 1.00 90.81 112 GLU A N 1
ATOM 901 C CA . GLU A 1 112 ? 5.664 0.028 -15.486 1.00 90.81 112 GLU A CA 1
ATOM 902 C C . GLU A 1 112 ? 4.628 -1.081 -15.235 1.00 90.81 112 GLU A C 1
ATOM 904 O O . GLU A 1 112 ? 3.826 -1.346 -16.136 1.00 90.81 112 GLU A O 1
ATOM 909 N N . PRO A 1 113 ? 4.601 -1.745 -14.059 1.00 91.75 113 PRO A N 1
ATOM 910 C CA . PRO A 1 113 ? 3.630 -2.798 -13.816 1.00 91.75 113 PRO A CA 1
ATOM 911 C C . PRO A 1 113 ? 2.200 -2.267 -13.862 1.00 91.75 113 PRO A C 1
ATOM 913 O O . PRO A 1 113 ? 1.897 -1.207 -13.322 1.00 91.75 113 PRO A O 1
ATOM 916 N N . ARG A 1 114 ? 1.303 -3.058 -14.450 1.00 91.62 114 ARG A N 1
ATOM 917 C CA . ARG A 1 114 ? -0.140 -2.786 -14.463 1.00 91.62 114 ARG A CA 1
ATOM 918 C C . ARG A 1 114 ? -0.917 -3.681 -13.512 1.00 91.62 114 ARG A C 1
ATOM 920 O O . ARG A 1 114 ? -2.016 -3.318 -13.102 1.00 91.62 114 ARG A O 1
ATOM 927 N N . PHE A 1 115 ? -0.334 -4.820 -13.150 1.00 91.69 115 PHE A N 1
ATOM 928 C CA . PHE A 1 115 ? -0.936 -5.793 -12.253 1.00 91.69 115 PHE A CA 1
ATOM 929 C C . PHE A 1 115 ? -0.130 -5.923 -10.970 1.00 91.69 115 PHE A C 1
ATOM 931 O O . PHE A 1 115 ? 1.102 -5.868 -10.993 1.00 91.69 115 PHE A O 1
ATOM 938 N N . PHE A 1 116 ? -0.830 -6.127 -9.863 1.00 94.12 116 PHE A N 1
ATOM 939 C CA . PHE A 1 116 ? -0.241 -6.470 -8.579 1.00 94.12 116 PHE A CA 1
ATOM 940 C C . PHE A 1 116 ? -0.788 -7.816 -8.115 1.00 94.12 116 PHE A C 1
ATOM 942 O O . PHE A 1 116 ? -1.994 -8.041 -8.190 1.00 94.12 116 PHE A O 1
ATOM 949 N N . LEU A 1 117 ? 0.088 -8.686 -7.622 1.00 91.38 117 LEU A N 1
ATOM 950 C CA . LEU A 1 117 ? -0.276 -9.986 -7.068 1.00 91.38 117 LEU A CA 1
ATOM 951 C C . LEU A 1 117 ? 0.379 -10.156 -5.691 1.00 91.38 117 LEU A C 1
ATOM 953 O O . LEU A 1 117 ? 1.585 -9.926 -5.577 1.00 91.38 117 LEU A O 1
ATOM 957 N N . PRO A 1 118 ? -0.338 -10.585 -4.641 1.00 91.38 118 PRO A N 1
ATOM 958 C CA . PRO A 1 118 ? 0.342 -11.166 -3.494 1.00 91.38 118 PRO A CA 1
ATOM 959 C C . PRO A 1 118 ? 1.156 -12.396 -3.925 1.00 91.38 118 PRO A C 1
ATOM 961 O O . PRO A 1 118 ? 0.667 -13.258 -4.654 1.00 91.38 118 PRO A O 1
ATOM 964 N N . ASP A 1 119 ? 2.414 -12.459 -3.496 1.00 87.12 119 ASP A N 1
ATOM 965 C CA . ASP A 1 119 ? 3.348 -13.519 -3.870 1.00 87.12 119 ASP A CA 1
ATOM 966 C C . ASP A 1 119 ? 3.105 -14.778 -3.027 1.00 87.12 119 ASP A C 1
ATOM 968 O O . ASP A 1 119 ? 3.645 -14.948 -1.931 1.00 87.12 119 ASP A O 1
ATOM 972 N N . PHE A 1 120 ? 2.282 -15.673 -3.563 1.00 81.12 120 PHE A N 1
ATOM 973 C CA . PHE A 1 120 ? 1.943 -16.964 -2.967 1.00 81.12 120 PHE A CA 1
ATOM 974 C C . PHE A 1 120 ? 3.131 -17.935 -2.903 1.00 81.12 120 PHE A C 1
ATOM 976 O O . PHE A 1 120 ? 3.164 -18.792 -2.021 1.00 81.12 120 PHE A O 1
ATOM 983 N N . HIS A 1 121 ? 4.106 -17.822 -3.813 1.00 77.81 121 HIS A N 1
ATOM 984 C CA . HIS A 1 121 ? 5.294 -18.678 -3.802 1.00 77.81 121 HIS A CA 1
ATOM 985 C C . HIS A 1 121 ? 6.221 -18.311 -2.651 1.00 77.81 121 HIS A C 1
ATOM 987 O O . HIS A 1 121 ? 6.829 -19.185 -2.032 1.00 77.81 121 HIS A O 1
ATOM 993 N N . THR A 1 122 ? 6.344 -17.011 -2.396 1.00 83.25 122 THR A N 1
ATOM 994 C CA . THR A 1 122 ? 7.220 -16.482 -1.356 1.00 83.25 122 THR A CA 1
ATOM 995 C C . THR A 1 122 ? 6.578 -16.590 0.023 1.00 83.25 122 THR A C 1
ATOM 997 O O . THR A 1 122 ? 7.235 -17.027 0.966 1.00 83.25 122 THR A O 1
ATOM 1000 N N . ASP A 1 123 ? 5.306 -16.213 0.169 1.00 87.44 123 ASP A N 1
ATOM 1001 C CA . ASP A 1 123 ? 4.596 -16.267 1.450 1.00 87.44 123 ASP A CA 1
ATOM 1002 C C . ASP A 1 123 ? 3.102 -16.545 1.237 1.00 87.44 123 ASP A C 1
ATOM 1004 O O . ASP A 1 123 ? 2.263 -15.640 1.208 1.00 87.44 123 ASP A O 1
ATOM 1008 N N . PHE A 1 124 ? 2.764 -17.830 1.100 1.00 87.50 124 PHE A N 1
ATOM 1009 C CA . PHE A 1 124 ? 1.381 -18.285 0.934 1.00 87.50 124 PHE A CA 1
ATOM 1010 C C . PHE A 1 124 ? 0.462 -17.794 2.061 1.00 87.50 124 PHE A C 1
ATOM 1012 O O . PHE A 1 124 ? -0.664 -17.370 1.813 1.00 87.50 124 PHE A O 1
ATOM 1019 N N . ALA A 1 125 ? 0.958 -17.790 3.300 1.00 90.12 125 ALA A N 1
ATOM 1020 C CA . ALA A 1 125 ? 0.176 -17.395 4.461 1.00 90.12 125 ALA A CA 1
ATOM 1021 C C . ALA A 1 125 ? -0.173 -15.897 4.431 1.00 90.12 125 ALA A C 1
ATOM 1023 O O . ALA A 1 125 ? -1.285 -15.520 4.798 1.00 90.12 125 ALA A O 1
ATOM 1024 N N . PHE A 1 126 ? 0.751 -15.039 3.990 1.00 93.62 126 PHE A N 1
ATOM 1025 C CA . PHE A 1 126 ? 0.457 -13.631 3.725 1.00 93.62 126 PHE A CA 1
ATOM 1026 C C . PHE A 1 126 ? -0.524 -13.462 2.561 1.00 93.62 126 PHE A C 1
ATOM 1028 O O . PHE A 1 126 ? -1.457 -12.667 2.666 1.00 93.62 126 PHE A O 1
ATOM 1035 N N . ALA A 1 127 ? -0.310 -14.181 1.456 1.00 91.44 127 ALA A N 1
ATOM 1036 C CA . ALA A 1 127 ? -1.143 -14.056 0.265 1.00 91.44 127 ALA A CA 1
ATOM 1037 C C . ALA A 1 127 ? -2.606 -14.412 0.554 1.00 91.44 127 ALA A C 1
ATOM 1039 O O . ALA A 1 127 ? -3.505 -13.656 0.185 1.00 91.44 127 ALA A O 1
ATOM 1040 N N . GLN A 1 128 ? -2.825 -15.509 1.283 1.00 90.31 128 GLN A N 1
ATOM 1041 C CA . GLN A 1 128 ? -4.145 -15.928 1.738 1.00 90.31 128 GLN A CA 1
ATOM 1042 C C . GLN A 1 128 ? -4.785 -14.872 2.648 1.00 90.31 128 GLN A C 1
ATOM 1044 O O . GLN A 1 128 ? -5.924 -14.483 2.422 1.00 90.31 128 GLN A O 1
ATOM 1049 N N . GLU A 1 129 ? -4.045 -14.345 3.625 1.00 94.44 129 GLU A N 1
ATOM 1050 C CA . GLU A 1 129 ? -4.563 -13.316 4.535 1.00 94.44 129 GLU A CA 1
ATOM 1051 C C . GLU A 1 129 ? -4.986 -12.037 3.792 1.00 94.44 129 GLU A C 1
ATOM 1053 O O . GLU A 1 129 ? -6.057 -11.482 4.033 1.00 94.44 129 GLU A O 1
ATOM 1058 N N . LEU A 1 130 ? -4.165 -11.574 2.844 1.00 95.44 130 LEU A N 1
ATOM 1059 C CA . LEU A 1 130 ? -4.486 -10.395 2.040 1.00 95.44 130 LEU A CA 1
ATOM 1060 C C . LEU A 1 130 ? -5.725 -10.628 1.161 1.00 95.44 130 LEU A C 1
ATOM 1062 O O . LEU A 1 130 ? -6.529 -9.713 0.974 1.00 95.44 130 LEU A O 1
ATOM 1066 N N . TYR A 1 131 ? -5.880 -11.843 0.638 1.00 92.75 131 TYR A N 1
ATOM 1067 C CA . TYR A 1 131 ? -7.030 -12.242 -0.164 1.00 92.75 131 TYR A CA 1
ATOM 1068 C C . TYR A 1 131 ? -8.331 -12.286 0.655 1.00 92.75 131 TYR A C 1
ATOM 1070 O O . TYR A 1 131 ? -9.349 -11.756 0.199 1.00 92.75 131 TYR A O 1
ATOM 1078 N N . GLU A 1 132 ? -8.306 -12.841 1.869 1.00 92.38 132 GLU A N 1
ATOM 1079 C CA . GLU A 1 132 ? -9.455 -12.822 2.790 1.00 92.38 132 GLU A CA 1
ATOM 1080 C C . GLU A 1 132 ? -9.836 -11.383 3.175 1.00 92.38 132 GLU A C 1
ATOM 1082 O O . GLU A 1 132 ? -11.013 -11.023 3.244 1.00 92.38 132 GLU A O 1
ATOM 1087 N N . ALA A 1 133 ? -8.844 -10.503 3.329 1.00 95.56 133 ALA A N 1
ATOM 1088 C CA . ALA A 1 133 ? -9.072 -9.104 3.666 1.00 95.56 133 ALA A CA 1
ATOM 1089 C C . ALA A 1 133 ? -9.670 -8.263 2.517 1.00 95.56 133 ALA A C 1
ATOM 1091 O O . ALA A 1 133 ? -10.171 -7.169 2.785 1.00 95.56 133 ALA A O 1
ATOM 1092 N N . ARG A 1 134 ? -9.659 -8.722 1.252 1.00 93.94 134 ARG A N 1
ATOM 1093 C CA . ARG A 1 134 ? -9.951 -7.888 0.058 1.00 93.94 134 ARG A CA 1
ATOM 1094 C C . ARG A 1 134 ? -11.318 -7.196 0.043 1.00 93.94 134 ARG A C 1
ATOM 1096 O O . ARG A 1 134 ? -11.462 -6.146 -0.577 1.00 93.94 134 ARG A O 1
ATOM 1103 N N . GLY A 1 135 ? -12.317 -7.780 0.706 1.00 94.25 135 GLY A N 1
ATOM 1104 C CA . GLY A 1 135 ? -13.678 -7.231 0.797 1.00 94.25 135 GLY A CA 1
ATOM 1105 C C . GLY A 1 135 ? -13.891 -6.247 1.952 1.00 94.25 135 GLY A C 1
ATOM 1106 O O . GLY A 1 135 ? -14.929 -5.593 2.021 1.00 94.25 135 GLY A O 1
ATOM 1107 N N . HIS A 1 136 ? -12.922 -6.142 2.862 1.00 96.00 136 HIS A N 1
ATOM 1108 C CA . HIS A 1 136 ? -13.044 -5.408 4.124 1.00 96.00 136 HIS A CA 1
ATOM 1109 C C . HIS A 1 136 ? -11.966 -4.327 4.264 1.00 96.00 136 HIS A C 1
ATOM 1111 O O . HIS A 1 136 ? -12.248 -3.198 4.666 1.00 96.00 136 HIS A O 1
ATOM 1117 N N . LEU A 1 137 ? -10.730 -4.660 3.900 1.00 96.88 137 LEU A N 1
ATOM 1118 C CA . LEU A 1 137 ? -9.567 -3.788 3.946 1.00 96.88 137 LEU A CA 1
ATOM 1119 C C . LEU A 1 137 ? -9.363 -3.098 2.594 1.00 96.88 137 LEU A C 1
ATOM 1121 O O . LEU A 1 137 ? -9.368 -3.743 1.547 1.00 96.88 137 LEU A O 1
ATOM 1125 N N . ARG A 1 138 ? -9.103 -1.785 2.596 1.00 97.31 138 ARG A N 1
ATOM 1126 C CA . ARG A 1 138 ? -8.695 -1.088 1.367 1.00 97.31 138 ARG A CA 1
ATOM 1127 C C . ARG A 1 138 ? -7.275 -1.494 0.981 1.00 97.31 138 ARG A C 1
ATOM 1129 O O . ARG A 1 138 ? -6.324 -1.145 1.675 1.00 97.31 138 ARG A O 1
ATOM 1136 N N . ILE A 1 139 ? -7.135 -2.188 -0.142 1.00 97.81 139 ILE A N 1
ATOM 1137 C CA . ILE A 1 139 ? -5.847 -2.639 -0.676 1.00 97.81 139 ILE A CA 1
ATOM 1138 C C . ILE A 1 139 ? -5.474 -1.755 -1.863 1.00 97.81 139 ILE A C 1
ATOM 1140 O O . ILE A 1 139 ? -6.180 -1.731 -2.869 1.00 97.81 139 ILE A O 1
ATOM 1144 N N . ILE A 1 140 ? -4.380 -1.004 -1.735 1.00 98.06 140 ILE A N 1
ATOM 1145 C CA . ILE A 1 140 ? -3.980 0.022 -2.703 1.00 98.06 140 ILE A CA 1
ATOM 1146 C C . ILE A 1 140 ? -2.559 -0.278 -3.190 1.00 98.06 140 ILE A C 1
ATOM 1148 O O . ILE A 1 140 ? -1.592 0.179 -2.585 1.00 98.06 140 ILE A O 1
ATOM 1152 N N . PRO A 1 141 ? -2.373 -1.049 -4.267 1.00 97.81 141 PRO A N 1
ATOM 1153 C CA . PRO A 1 141 ? -1.083 -1.126 -4.931 1.00 97.81 141 PRO A CA 1
ATOM 1154 C C . PRO A 1 141 ? -0.900 0.089 -5.839 1.00 97.81 141 PRO A C 1
ATOM 1156 O O . PRO A 1 141 ? -1.697 0.329 -6.743 1.00 97.81 141 PRO A O 1
ATOM 1159 N N . CYS A 1 142 ? 0.144 0.873 -5.589 1.00 97.12 142 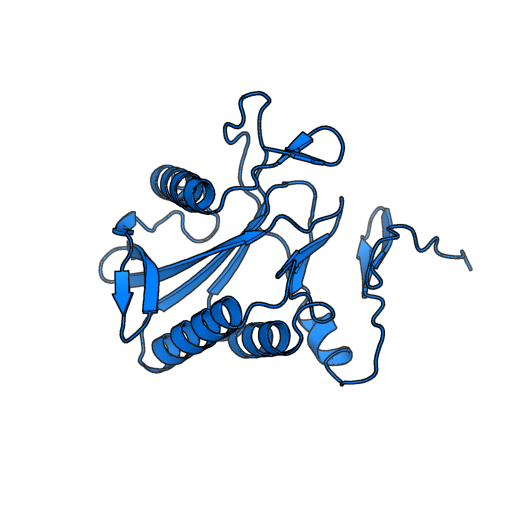CYS A N 1
ATOM 1160 C CA . CYS A 1 142 ? 0.376 2.153 -6.245 1.00 97.12 142 CYS A CA 1
ATOM 1161 C C . CYS A 1 142 ? 1.802 2.227 -6.798 1.00 97.12 142 CYS A C 1
ATOM 1163 O O . CYS A 1 142 ? 2.767 2.248 -6.034 1.00 97.12 142 CYS A O 1
ATOM 1165 N N . GLY A 1 143 ? 1.929 2.290 -8.122 1.00 95.75 143 GLY A N 1
ATOM 1166 C CA . GLY A 1 143 ? 3.188 2.460 -8.840 1.00 95.75 143 GLY A CA 1
ATOM 1167 C C . GLY A 1 143 ? 3.637 3.910 -8.898 1.00 95.75 143 GLY A C 1
ATOM 1168 O O . GLY A 1 143 ? 2.821 4.815 -9.080 1.00 95.75 143 GLY A O 1
ATOM 1169 N N . ILE A 1 144 ? 4.944 4.126 -8.759 1.00 94.00 144 ILE A N 1
ATOM 1170 C CA . ILE A 1 144 ? 5.587 5.440 -8.865 1.00 94.00 144 ILE A CA 1
ATOM 1171 C C . ILE A 1 144 ? 6.801 5.404 -9.795 1.00 94.00 144 ILE A C 1
ATOM 1173 O O . ILE A 1 144 ? 7.417 4.358 -9.987 1.00 94.00 144 ILE A O 1
ATOM 1177 N N . SER A 1 145 ? 7.161 6.561 -10.357 1.00 90.50 145 SER A N 1
ATOM 1178 C CA . SER A 1 145 ? 8.393 6.717 -11.139 1.00 90.50 145 SER A CA 1
ATOM 1179 C C . SER A 1 145 ? 9.444 7.474 -10.338 1.00 90.50 145 SER A C 1
ATOM 1181 O O . SER A 1 145 ? 9.119 8.390 -9.579 1.00 90.50 145 SER A O 1
ATOM 1183 N N . TRP A 1 146 ? 10.702 7.103 -10.549 1.00 87.81 146 TRP A N 1
ATOM 1184 C CA . TRP A 1 146 ? 11.866 7.767 -9.979 1.00 87.81 146 TRP A CA 1
ATOM 1185 C C . TRP A 1 146 ? 12.602 8.543 -11.068 1.00 87.81 146 TRP A C 1
ATOM 1187 O O . TRP A 1 146 ? 12.909 7.977 -12.118 1.00 87.81 146 TRP A O 1
ATOM 1197 N N . GLY A 1 147 ? 12.895 9.812 -10.796 1.00 84.00 147 GLY A N 1
ATOM 1198 C CA . GLY A 1 147 ? 13.839 10.610 -11.570 1.00 84.00 147 GLY A CA 1
ATOM 1199 C C . GLY A 1 147 ? 15.289 10.218 -11.293 1.00 84.00 147 GLY A C 1
ATOM 1200 O O . GLY A 1 147 ? 15.589 9.470 -10.357 1.00 84.00 147 GLY A O 1
ATOM 1201 N N . GLU A 1 148 ? 16.218 10.772 -12.072 1.00 79.38 148 GLU A N 1
ATOM 1202 C CA . GLU A 1 148 ? 17.662 10.497 -11.952 1.00 79.38 148 GLU A CA 1
ATOM 1203 C C . GLU A 1 148 ? 18.226 10.828 -10.560 1.00 79.38 148 GLU A C 1
ATOM 1205 O O . GLU A 1 148 ? 19.139 10.168 -10.066 1.00 79.38 148 GLU A O 1
ATOM 1210 N N . ASN A 1 149 ? 17.650 11.825 -9.888 1.00 81.50 149 ASN A N 1
ATOM 1211 C CA . ASN A 1 149 ? 18.028 12.250 -8.540 1.00 81.50 149 ASN A CA 1
ATOM 1212 C C . ASN A 1 149 ? 17.318 11.467 -7.419 1.00 81.50 149 ASN A C 1
ATOM 1214 O O . ASN A 1 149 ? 17.367 11.896 -6.266 1.00 81.50 149 ASN A O 1
ATOM 1218 N N . MET A 1 150 ? 16.643 10.353 -7.731 1.00 77.50 150 MET A N 1
ATOM 1219 C CA . MET A 1 150 ? 15.799 9.599 -6.793 1.00 77.50 150 MET A CA 1
ATOM 1220 C C . MET A 1 150 ? 14.644 10.426 -6.207 1.00 77.50 150 MET A C 1
ATOM 1222 O O . MET A 1 150 ? 14.125 10.088 -5.144 1.00 77.50 150 MET A O 1
ATOM 1226 N N . ALA A 1 151 ? 14.224 11.506 -6.867 1.00 79.69 151 ALA A N 1
ATOM 1227 C CA . ALA A 1 151 ? 12.969 12.168 -6.547 1.00 79.69 151 ALA A CA 1
ATOM 1228 C C . ALA A 1 151 ? 11.814 11.454 -7.251 1.00 79.69 151 ALA A C 1
ATOM 1230 O O . ALA A 1 151 ? 11.963 10.908 -8.343 1.00 79.69 151 ALA A O 1
ATOM 1231 N N . PHE A 1 152 ? 10.647 11.469 -6.617 1.00 82.31 152 PHE A N 1
ATOM 1232 C CA . PHE A 1 152 ? 9.417 11.046 -7.268 1.00 82.31 152 PHE A CA 1
ATOM 1233 C C . PHE A 1 152 ? 9.124 11.934 -8.490 1.00 82.31 152 PHE A C 1
ATOM 1235 O O . PHE A 1 152 ? 9.127 13.162 -8.373 1.00 82.31 152 PHE A O 1
ATOM 1242 N N . GLU A 1 153 ? 8.792 11.315 -9.623 1.00 82.19 153 GLU A N 1
ATOM 1243 C CA . GLU A 1 153 ? 8.388 11.996 -10.854 1.00 82.19 153 GLU A CA 1
ATOM 1244 C C . GLU A 1 153 ? 7.066 11.448 -11.414 1.00 82.19 153 GLU A C 1
ATOM 1246 O O . GLU A 1 153 ? 6.719 10.274 -11.259 1.00 82.19 153 GLU A O 1
ATOM 1251 N N . GLY A 1 154 ? 6.323 12.318 -12.102 1.00 84.06 154 GLY A N 1
ATOM 1252 C CA . GLY A 1 154 ? 5.045 11.982 -12.729 1.00 84.06 154 GLY A CA 1
ATOM 1253 C C . GLY A 1 154 ? 3.868 11.910 -11.750 1.00 84.06 154 GLY A C 1
ATOM 1254 O O . GLY A 1 154 ? 3.789 12.676 -10.783 1.00 84.06 154 GLY A O 1
ATOM 1255 N N . SER A 1 155 ? 2.935 11.003 -12.041 1.00 88.00 155 SER A N 1
ATOM 1256 C CA . SER A 1 155 ? 1.725 10.755 -11.252 1.00 88.00 155 SER A CA 1
ATOM 1257 C C . SER A 1 155 ? 1.702 9.299 -10.795 1.00 88.00 155 SER A C 1
ATOM 1259 O O . SER A 1 155 ? 1.991 8.423 -11.616 1.00 88.00 155 SER A O 1
ATOM 1261 N N . PRO A 1 156 ? 1.366 9.012 -9.525 1.00 92.25 156 PRO A N 1
ATOM 1262 C CA . PRO A 1 156 ? 1.205 7.638 -9.081 1.00 92.25 156 PRO A CA 1
ATOM 1263 C C . PRO A 1 156 ? 0.016 6.975 -9.788 1.00 92.25 156 PRO A C 1
ATOM 1265 O O . PRO A 1 156 ? -0.979 7.638 -10.087 1.00 92.25 156 PRO A O 1
ATOM 1268 N N . ALA A 1 157 ? 0.113 5.674 -10.044 1.00 92.75 157 ALA A N 1
ATOM 1269 C CA . ALA A 1 157 ? -0.930 4.904 -10.717 1.00 92.75 157 ALA A CA 1
ATOM 1270 C C . ALA A 1 157 ? -1.322 3.683 -9.884 1.00 92.75 157 ALA A C 1
ATOM 1272 O O . ALA A 1 157 ? -0.452 2.964 -9.397 1.00 92.75 157 ALA A O 1
ATOM 1273 N N . VAL A 1 158 ? -2.624 3.436 -9.731 1.00 95.88 158 VAL A N 1
ATOM 1274 C CA . VAL A 1 158 ? -3.116 2.221 -9.069 1.00 95.88 158 VAL A CA 1
ATOM 1275 C C . VAL A 1 158 ? -3.004 1.039 -10.022 1.00 95.88 158 VAL A C 1
ATOM 1277 O O . VAL A 1 158 ? -3.369 1.137 -11.193 1.00 95.88 158 VAL A O 1
ATOM 1280 N N . LEU A 1 159 ? -2.492 -0.075 -9.510 1.00 95.12 159 LEU A N 1
ATOM 1281 C CA . LEU A 1 159 ? -2.387 -1.329 -10.244 1.00 95.12 159 LEU A CA 1
ATOM 1282 C C . LEU A 1 159 ? -3.665 -2.145 -10.045 1.00 95.12 159 LEU A C 1
ATOM 1284 O O . LEU A 1 159 ? -4.295 -2.106 -8.989 1.00 95.12 159 LEU A O 1
ATOM 1288 N N . THR A 1 160 ? -4.031 -2.924 -11.057 1.00 93.12 160 THR A N 1
ATOM 1289 C CA . THR A 1 160 ? -5.155 -3.859 -10.952 1.00 93.12 160 THR A CA 1
ATOM 1290 C C . THR A 1 160 ? -4.726 -5.089 -10.160 1.00 93.12 160 THR A C 1
ATOM 1292 O O . THR A 1 160 ? -3.669 -5.659 -10.435 1.00 93.12 160 THR A O 1
ATOM 1295 N N . VAL A 1 161 ? -5.550 -5.517 -9.202 1.00 91.12 161 VAL A N 1
ATOM 1296 C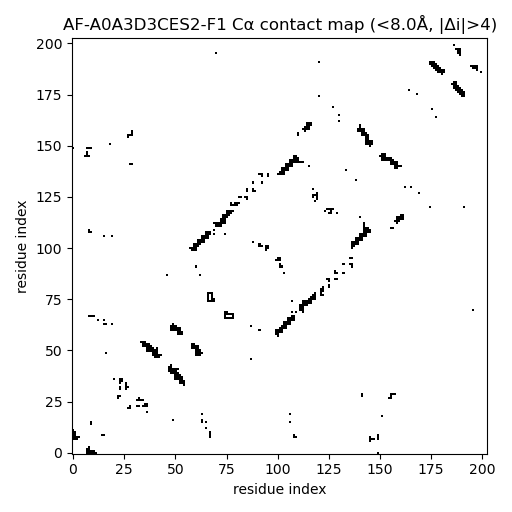 CA . VAL A 1 161 ? -5.388 -6.811 -8.526 1.00 91.12 161 VAL A CA 1
ATOM 1297 C C . VAL A 1 161 ? -6.423 -7.780 -9.100 1.00 91.12 161 VAL A C 1
ATOM 1299 O O .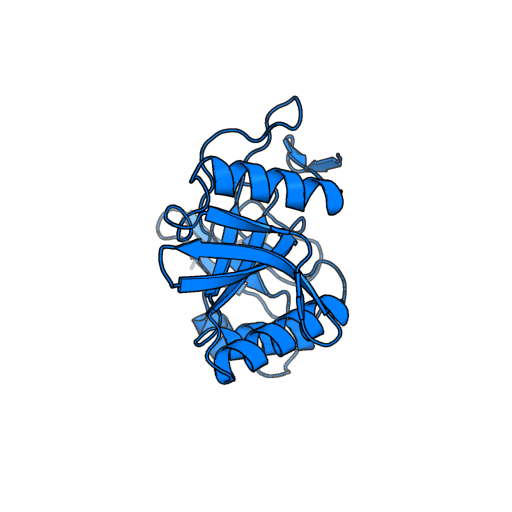 VAL A 1 161 ? -7.613 -7.595 -8.838 1.00 91.12 161 VAL A O 1
ATOM 1302 N N . PRO A 1 162 ? -6.016 -8.767 -9.915 1.00 87.31 162 PRO A N 1
ATOM 1303 C CA . PRO A 1 162 ? -6.928 -9.759 -10.475 1.00 87.31 162 PRO A CA 1
ATOM 1304 C C . PRO A 1 162 ? -7.258 -10.822 -9.414 1.00 87.31 162 PRO A C 1
ATOM 1306 O O . PRO A 1 162 ? -6.618 -11.868 -9.328 1.00 87.31 162 PRO A O 1
ATOM 1309 N N . TRP A 1 163 ? -8.206 -10.504 -8.529 1.00 84.44 163 TRP A N 1
ATOM 1310 C CA . TRP A 1 163 ? -8.610 -11.378 -7.420 1.00 84.44 163 TRP A CA 1
ATOM 1311 C C . TRP A 1 163 ? -9.252 -12.694 -7.873 1.00 84.44 163 TRP A C 1
ATOM 1313 O O . TRP A 1 163 ? -9.162 -13.684 -7.159 1.00 84.44 163 TRP A O 1
ATOM 1323 N N . ASP A 1 164 ? -9.859 -12.704 -9.054 1.00 75.06 164 ASP A N 1
ATOM 1324 C CA . ASP A 1 164 ? -10.423 -13.879 -9.720 1.00 75.06 164 ASP A CA 1
ATOM 1325 C C . ASP A 1 164 ? -9.369 -14.969 -9.957 1.00 75.06 164 ASP A C 1
ATOM 1327 O O . ASP A 1 164 ? -9.626 -16.145 -9.720 1.00 75.06 164 ASP A O 1
ATOM 1331 N N . ILE A 1 165 ? -8.137 -14.580 -10.293 1.00 68.00 165 ILE A N 1
ATOM 1332 C CA . ILE A 1 165 ? -7.024 -15.529 -10.439 1.00 68.00 165 ILE A CA 1
ATOM 1333 C C . ILE A 1 165 ? -6.727 -16.236 -9.108 1.00 68.00 165 ILE A C 1
ATOM 1335 O O . ILE A 1 165 ? -6.356 -17.405 -9.101 1.00 68.00 165 ILE A O 1
ATOM 1339 N N . PHE A 1 166 ? -6.918 -15.563 -7.969 1.00 66.00 166 PHE A N 1
ATOM 1340 C CA . PHE A 1 166 ? -6.749 -16.199 -6.660 1.00 66.00 166 PHE A CA 1
ATOM 1341 C C . PHE A 1 166 ? -7.874 -17.185 -6.342 1.00 66.00 166 PHE A C 1
ATOM 1343 O O . PHE A 1 166 ? -7.614 -18.195 -5.702 1.00 66.00 166 PHE A O 1
ATOM 1350 N N . GLU A 1 167 ? -9.103 -16.933 -6.787 1.00 63.84 167 GLU A N 1
ATOM 1351 C CA . GLU A 1 167 ? -10.246 -17.828 -6.551 1.00 63.84 167 GLU A CA 1
ATOM 1352 C C . GLU A 1 167 ? -10.054 -19.194 -7.218 1.00 63.84 167 GLU A C 1
ATOM 1354 O O . GLU A 1 167 ? -10.329 -20.227 -6.601 1.00 63.84 167 GLU A O 1
ATOM 1359 N N . ASP A 1 168 ? -9.517 -19.194 -8.437 1.00 56.44 168 ASP A N 1
ATOM 1360 C CA . ASP A 1 168 ? -9.308 -20.410 -9.225 1.00 56.44 168 ASP A CA 1
ATOM 1361 C C . ASP A 1 168 ? -8.021 -21.162 -8.834 1.00 56.44 168 ASP A C 1
ATOM 1363 O O . ASP A 1 168 ? -7.971 -22.394 -8.900 1.00 56.44 168 ASP A O 1
ATOM 1367 N N . GLU A 1 169 ? -6.992 -20.438 -8.376 1.00 53.81 169 GLU A N 1
ATOM 1368 C CA . GLU A 1 169 ? -5.642 -20.977 -8.154 1.00 53.81 169 GLU A CA 1
ATOM 1369 C C . GLU A 1 169 ? -5.257 -21.135 -6.667 1.00 53.81 169 GLU A C 1
ATOM 1371 O O . GLU A 1 169 ? -4.246 -21.757 -6.372 1.00 53.81 169 GLU A O 1
ATOM 1376 N N . ALA A 1 170 ? -6.028 -20.653 -5.681 1.00 52.00 170 ALA A N 1
ATOM 1377 C CA . ALA A 1 170 ? -5.641 -20.720 -4.253 1.00 52.00 170 ALA A CA 1
ATOM 1378 C C . ALA A 1 170 ? -5.648 -22.132 -3.614 1.00 52.00 170 ALA A C 1
ATOM 1380 O O . ALA A 1 170 ? -5.489 -22.271 -2.398 1.00 52.00 170 ALA A O 1
ATOM 1381 N N . GLY A 1 171 ? -5.823 -23.200 -4.394 1.00 50.78 171 GLY A N 1
ATOM 1382 C CA . GLY A 1 171 ? -5.676 -24.568 -3.900 1.00 50.78 171 GLY A CA 1
ATOM 1383 C C . GLY A 1 171 ? -4.208 -24.983 -3.849 1.00 50.78 171 GLY A C 1
ATOM 1384 O O . GLY A 1 171 ? -3.563 -24.974 -4.885 1.00 50.78 171 GLY A O 1
ATOM 1385 N N . ASP A 1 172 ? -3.712 -25.422 -2.686 1.00 46.50 172 ASP A N 1
ATOM 1386 C CA . ASP A 1 172 ? -2.349 -25.947 -2.462 1.00 46.50 172 ASP A CA 1
ATOM 1387 C C . ASP A 1 172 ? -1.994 -27.104 -3.427 1.00 46.50 172 ASP A C 1
ATOM 1389 O O . ASP A 1 172 ? -2.199 -28.285 -3.129 1.00 46.50 172 ASP A O 1
ATOM 1393 N N . ARG A 1 173 ? -1.553 -26.768 -4.648 1.00 44.28 173 ARG A N 1
ATOM 1394 C CA . ARG A 1 173 ? -1.291 -27.730 -5.737 1.00 44.28 173 ARG A CA 1
ATOM 1395 C C . ARG A 1 173 ? 0.048 -27.529 -6.454 1.00 44.28 173 ARG A C 1
ATOM 1397 O O . ARG A 1 173 ? 0.310 -28.195 -7.454 1.00 44.28 173 ARG A O 1
ATOM 1404 N N . GLY A 1 174 ? 0.949 -26.715 -5.908 1.00 47.69 174 GLY A N 1
ATOM 1405 C CA . GLY A 1 174 ? 2.277 -26.484 -6.488 1.00 47.69 174 GLY A CA 1
ATOM 1406 C C . GLY A 1 174 ? 2.285 -25.422 -7.595 1.00 47.69 174 GLY A C 1
ATOM 1407 O O . GLY A 1 174 ? 1.376 -24.615 -7.675 1.00 47.69 174 GLY A O 1
ATOM 1408 N N . ASN A 1 175 ? 3.367 -25.367 -8.384 1.00 42.78 175 ASN A N 1
ATOM 1409 C CA . ASN A 1 175 ? 3.733 -24.229 -9.243 1.00 42.78 175 ASN A CA 1
ATOM 1410 C C . ASN A 1 175 ? 2.581 -23.599 -10.044 1.00 42.78 175 ASN A C 1
ATOM 1412 O O . ASN A 1 175 ? 1.966 -24.265 -10.872 1.00 42.78 175 ASN A O 1
ATOM 1416 N N . TYR A 1 176 ? 2.408 -22.286 -9.890 1.00 50.91 176 TYR A N 1
ATOM 1417 C CA . TYR A 1 176 ? 1.386 -21.515 -10.585 1.00 50.91 176 TYR A CA 1
ATOM 1418 C C . TYR A 1 176 ? 2.008 -20.725 -11.738 1.00 50.91 176 TYR A C 1
ATOM 1420 O O . TYR A 1 176 ? 3.091 -20.145 -11.608 1.00 50.91 176 TYR A O 1
ATOM 1428 N N . ILE A 1 177 ? 1.321 -20.706 -12.879 1.00 53.00 177 ILE A N 1
ATOM 1429 C CA . ILE A 1 177 ? 1.640 -19.834 -14.008 1.00 53.00 177 ILE A CA 1
ATOM 1430 C C . ILE A 1 177 ? 0.479 -18.864 -14.142 1.00 53.00 177 ILE A C 1
ATOM 1432 O O . ILE A 1 177 ? -0.587 -19.235 -14.622 1.00 53.00 177 ILE A O 1
ATOM 1436 N N . VAL A 1 178 ? 0.689 -17.610 -13.755 1.00 55.84 178 VAL A N 1
ATOM 1437 C CA . VAL A 1 178 ? -0.337 -16.586 -13.967 1.00 55.84 178 VAL A CA 1
ATOM 1438 C C . VAL A 1 178 ? -0.291 -16.163 -15.426 1.00 55.84 178 VAL A C 1
ATOM 1440 O O . VAL A 1 178 ? 0.635 -15.452 -15.816 1.00 55.84 178 VAL A O 1
ATOM 1443 N N . LEU A 1 179 ? -1.260 -16.621 -16.223 1.00 53.22 179 LEU A N 1
ATOM 1444 C CA . LEU A 1 179 ? -1.459 -16.214 -17.614 1.00 53.22 179 LEU A CA 1
ATOM 1445 C C . LEU A 1 179 ? -2.485 -15.078 -17.681 1.00 53.22 179 LEU A C 1
ATOM 1447 O O . LEU A 1 179 ? -3.686 -15.313 -17.618 1.00 53.22 179 LEU A O 1
ATOM 1451 N N . GLY A 1 180 ? -2.021 -13.840 -17.825 1.00 55.53 180 GLY A N 1
ATOM 1452 C CA . GLY A 1 180 ? -2.894 -12.686 -18.037 1.00 55.53 180 GLY A CA 1
ATOM 1453 C C . GLY A 1 180 ? -3.013 -12.332 -19.516 1.00 55.53 180 GLY A C 1
ATOM 1454 O O . GLY A 1 180 ? -2.016 -12.351 -20.239 1.00 55.53 180 GLY A O 1
ATOM 1455 N N . GLN A 1 181 ? -4.213 -11.980 -19.979 1.00 46.53 181 GLN A N 1
ATOM 1456 C CA . GLN A 1 181 ? -4.431 -11.461 -21.331 1.00 46.53 181 GLN A CA 1
ATOM 1457 C C . GLN A 1 181 ? -4.428 -9.929 -21.312 1.00 46.53 181 GLN A C 1
ATOM 1459 O O . GLN A 1 181 ? -5.239 -9.292 -20.645 1.00 46.53 181 GLN A O 1
ATOM 1464 N N . ASP A 1 182 ? -3.518 -9.329 -22.072 1.00 52.56 182 ASP A N 1
ATOM 1465 C CA . ASP A 1 182 ? -3.500 -7.898 -22.351 1.00 52.56 182 ASP A CA 1
ATOM 1466 C C . ASP A 1 182 ? -4.059 -7.666 -23.756 1.00 52.56 182 ASP A C 1
ATOM 1468 O O . ASP A 1 182 ? -3.424 -8.055 -24.739 1.00 52.56 182 ASP A O 1
ATOM 1472 N N . GLY A 1 183 ? -5.250 -7.065 -23.848 1.00 49.66 183 GLY A N 1
ATOM 1473 C CA . GLY A 1 183 ? -6.058 -6.987 -25.073 1.00 49.66 183 GLY A CA 1
ATOM 1474 C C . GLY A 1 183 ? -5.317 -6.513 -26.331 1.00 49.66 183 GLY A C 1
ATOM 1475 O O . GLY A 1 183 ? -5.647 -6.963 -27.424 1.00 49.66 183 GLY A O 1
ATOM 1476 N N . GLU A 1 184 ? -4.281 -5.680 -26.192 1.00 48.38 184 GLU A N 1
ATOM 1477 C CA . GLU A 1 184 ? -3.483 -5.181 -27.323 1.00 48.38 184 GLU A CA 1
ATOM 1478 C C . GLU A 1 184 ? -2.144 -5.913 -27.543 1.00 48.38 184 GLU A C 1
ATOM 1480 O O . GLU A 1 184 ? -1.536 -5.756 -28.601 1.00 48.38 184 GLU A O 1
ATOM 1485 N N . GLN A 1 185 ? -1.647 -6.704 -26.581 1.00 49.19 185 GLN A N 1
ATOM 1486 C CA . GLN A 1 185 ? -0.269 -7.241 -26.612 1.00 49.19 185 GLN A CA 1
ATOM 1487 C C . GLN A 1 185 ? -0.151 -8.755 -26.367 1.00 49.19 185 GLN A C 1
ATOM 1489 O O . GLN A 1 185 ? 0.961 -9.286 -26.362 1.00 49.19 185 GLN A O 1
ATOM 1494 N N . GLY A 1 186 ? -1.273 -9.463 -26.224 1.00 52.28 186 GLY A N 1
ATOM 1495 C CA . GLY A 1 186 ? -1.313 -10.920 -26.077 1.00 52.28 186 GLY A CA 1
ATOM 1496 C C . GLY A 1 186 ? -1.212 -11.395 -24.625 1.00 52.28 186 GLY A C 1
ATOM 1497 O O . GLY A 1 186 ? -1.465 -10.643 -23.686 1.00 52.28 186 GLY A O 1
ATOM 1498 N N . TRP A 1 187 ? -0.884 -12.674 -24.442 1.00 48.44 187 TRP A N 1
ATOM 1499 C CA . TRP A 1 187 ? -0.795 -13.297 -23.120 1.00 48.44 187 TRP A CA 1
ATOM 1500 C C . TRP A 1 187 ? 0.574 -13.051 -22.473 1.00 48.44 187 TRP A C 1
ATOM 1502 O O . TRP A 1 187 ? 1.600 -13.084 -23.156 1.00 48.44 187 TRP A O 1
ATOM 1512 N N . PHE A 1 188 ? 0.609 -12.853 -21.158 1.00 53.31 188 PHE A N 1
ATOM 1513 C CA . PHE A 1 188 ? 1.836 -12.822 -20.362 1.00 53.31 188 PHE A CA 1
ATOM 1514 C C . PHE A 1 188 ? 1.761 -13.856 -19.239 1.00 53.31 188 PHE A C 1
ATOM 1516 O O . PHE A 1 188 ? 0.715 -14.011 -18.626 1.00 53.31 188 PHE A O 1
ATOM 1523 N N . GLY A 1 189 ? 2.870 -14.556 -18.992 1.00 49.09 189 GLY A N 1
ATOM 1524 C CA . GLY A 1 189 ? 3.000 -15.590 -17.966 1.00 49.09 189 GLY A CA 1
ATOM 1525 C C . GLY A 1 189 ? 4.024 -15.208 -16.900 1.00 49.09 189 GLY A C 1
ATOM 1526 O O . GLY A 1 189 ? 5.088 -14.699 -17.256 1.00 49.09 189 GLY A O 1
ATOM 1527 N N . THR A 1 190 ? 3.755 -15.484 -15.623 1.00 50.09 190 THR A N 1
ATOM 1528 C CA . THR A 1 190 ? 4.795 -15.488 -14.574 1.00 50.09 190 THR A CA 1
ATOM 1529 C C . THR A 1 190 ? 4.797 -16.831 -13.856 1.00 50.09 190 THR A C 1
ATOM 1531 O O . THR A 1 190 ? 3.746 -17.241 -13.372 1.00 50.09 190 THR A O 1
ATOM 1534 N N . ALA A 1 191 ? 5.957 -17.483 -13.768 1.00 43.72 191 ALA A N 1
ATOM 1535 C CA . ALA A 1 191 ? 6.196 -18.660 -12.933 1.00 43.72 191 ALA A CA 1
ATOM 1536 C C . ALA A 1 191 ? 7.298 -18.329 -11.911 1.00 43.72 191 ALA A C 1
ATOM 1538 O O . ALA A 1 191 ? 8.192 -17.532 -12.214 1.00 43.72 191 ALA A O 1
ATOM 1539 N N . GLY A 1 192 ? 7.220 -18.900 -10.706 1.00 36.75 192 GLY A N 1
ATOM 1540 C CA . GLY A 1 192 ? 8.153 -18.642 -9.606 1.00 36.75 192 GLY A CA 1
ATOM 1541 C C . GLY A 1 192 ? 9.639 -18.702 -9.997 1.00 36.75 192 GLY A C 1
ATOM 1542 O O . GLY A 1 192 ? 10.088 -19.637 -10.651 1.00 36.75 192 GLY A O 1
ATOM 1543 N N . TRP A 1 193 ? 10.377 -17.681 -9.544 1.00 31.53 193 TRP A N 1
ATOM 1544 C CA . TRP A 1 193 ? 11.819 -17.429 -9.683 1.00 31.53 193 TRP A CA 1
ATOM 1545 C C . TRP A 1 193 ? 12.403 -17.406 -11.111 1.00 31.53 193 TRP A C 1
ATOM 1547 O O . TRP A 1 193 ? 12.968 -18.373 -11.607 1.00 31.53 193 TRP A O 1
ATOM 1557 N N . GLY A 1 194 ? 12.451 -16.198 -11.684 1.00 34.59 194 GLY A N 1
ATOM 1558 C CA . GLY A 1 194 ? 13.650 -15.753 -12.407 1.00 34.59 194 GLY A CA 1
ATOM 1559 C C . GLY A 1 194 ? 13.664 -15.811 -13.935 1.00 34.59 194 GLY A C 1
ATOM 1560 O O . GLY A 1 194 ? 14.680 -15.409 -14.495 1.00 34.59 194 GLY A O 1
ATOM 1561 N N . ASP A 1 195 ? 12.586 -16.199 -14.619 1.00 32.62 195 ASP A N 1
ATOM 1562 C CA . ASP A 1 195 ? 12.542 -16.143 -16.090 1.00 32.62 195 ASP A CA 1
ATOM 1563 C C . ASP A 1 195 ? 11.264 -15.454 -16.607 1.00 32.62 195 ASP A C 1
ATOM 1565 O O . ASP A 1 195 ? 10.169 -16.015 -16.523 1.00 32.62 195 ASP A O 1
ATOM 1569 N N . PRO A 1 196 ? 11.343 -14.208 -17.113 1.00 37.16 196 PRO A N 1
ATOM 1570 C CA . PRO A 1 196 ? 10.182 -13.487 -17.603 1.00 37.16 196 PRO A CA 1
ATOM 1571 C C . PRO A 1 196 ? 9.982 -13.727 -19.103 1.00 37.16 196 PRO A C 1
ATOM 1573 O O . PRO A 1 196 ? 9.979 -12.756 -19.846 1.00 37.16 196 PRO A O 1
ATOM 1576 N N . LEU A 1 197 ? 9.832 -14.965 -19.588 1.00 33.50 197 LEU A N 1
ATOM 1577 C CA . LEU A 1 197 ? 9.488 -15.206 -21.001 1.00 33.50 197 LEU A CA 1
ATOM 1578 C C . LEU A 1 197 ? 8.861 -16.597 -21.240 1.00 33.50 197 LEU A C 1
ATOM 1580 O O . LEU A 1 197 ? 9.462 -17.486 -21.838 1.00 33.50 197 LEU A O 1
ATOM 1584 N N . ALA A 1 198 ? 7.585 -16.769 -20.885 1.00 34.69 198 ALA A N 1
ATOM 1585 C CA . ALA A 1 198 ? 6.765 -17.797 -21.529 1.00 34.69 198 ALA A CA 1
ATOM 1586 C C . ALA A 1 198 ? 6.300 -17.272 -22.900 1.00 34.69 198 ALA A C 1
ATOM 1588 O O . ALA A 1 198 ? 5.348 -16.502 -23.020 1.00 34.69 198 ALA A O 1
ATOM 1589 N N . ARG A 1 199 ? 7.028 -17.654 -23.952 1.00 31.55 199 ARG A N 1
ATOM 1590 C CA . ARG A 1 199 ? 6.658 -17.428 -25.353 1.00 31.55 199 ARG A CA 1
ATOM 1591 C C . ARG A 1 199 ? 5.411 -18.267 -25.663 1.00 31.55 199 ARG A C 1
ATOM 1593 O O . ARG A 1 199 ? 5.474 -19.490 -25.621 1.00 31.55 199 ARG A O 1
ATOM 1600 N N . VAL A 1 200 ? 4.291 -17.624 -25.983 1.00 34.59 200 VAL A N 1
ATOM 1601 C CA . VAL A 1 200 ? 3.057 -18.323 -26.379 1.00 34.59 200 VAL A CA 1
ATOM 1602 C C . VAL A 1 200 ? 3.244 -18.903 -27.781 1.00 34.59 200 VAL A C 1
ATOM 1604 O O . VAL A 1 200 ? 3.500 -18.165 -28.739 1.00 34.59 200 VAL A O 1
ATOM 1607 N N . LEU A 1 201 ? 3.135 -20.228 -27.899 1.00 26.47 201 LEU A N 1
ATOM 1608 C CA . LEU A 1 201 ? 2.949 -20.908 -29.178 1.00 26.47 201 LEU A CA 1
ATOM 1609 C C . LEU A 1 201 ? 1.617 -20.440 -29.770 1.00 26.47 201 LEU A C 1
ATOM 1611 O O . LEU A 1 201 ? 0.572 -20.564 -29.137 1.00 26.47 201 LEU A O 1
ATOM 1615 N N . ARG A 1 202 ? 1.672 -19.871 -30.976 1.00 25.33 202 ARG A N 1
ATOM 1616 C CA . ARG A 1 202 ? 0.474 -19.569 -31.760 1.00 25.33 202 ARG A CA 1
ATOM 1617 C C . ARG A 1 202 ? -0.128 -20.893 -32.233 1.00 25.33 202 ARG A C 1
ATOM 1619 O O . ARG A 1 202 ? 0.588 -21.676 -32.858 1.00 25.33 202 ARG A O 1
ATOM 1626 N N . GLY A 1 203 ? -1.403 -21.113 -31.920 1.00 28.38 203 GLY A N 1
ATOM 1627 C CA . GLY A 1 203 ? -2.292 -21.893 -32.781 1.00 28.38 203 GLY A CA 1
ATOM 1628 C C . GLY A 1 203 ? -2.725 -21.041 -33.963 1.00 28.38 203 GLY A C 1
ATOM 1629 O O . GLY A 1 203 ? -2.860 -19.811 -33.760 1.00 28.38 203 GLY A O 1
#

Secondary structure (DSSP, 8-state):
-EEETTEEE---HHHHHHHHHHHHHTT-STT-TT-EEEEEEEEETTEEEEEEEEETTEEEEEEEEEE-EE-SSEEEE-SS--HHHHHHHHHHHHHHHTT-EEEEEEEES-SS--EEEE-TTT-HHHHHHHHHHTTTSEEEEEEEEE-TTS-EEEEEEEPB--HHHHHHH-SS-S---EEEEETTTEEEEE-SSS----PPPP-

Solvent-accessible surface area (backbone atoms only — not comparable to full-atom values): 11689 Å² total; per-residue (Å²): 114,50,75,57,97,91,37,59,27,79,78,55,64,79,56,46,56,56,50,52,51,52,32,39,75,69,40,46,42,85,98,42,49,77,33,40,85,73,44,63,66,38,75,52,96,95,47,67,35,52,30,33,30,34,45,88,92,47,56,34,42,32,36,76,40,79,29,78,42,64,52,74,49,43,31,34,39,54,85,53,69,48,73,66,63,34,50,51,52,55,52,42,44,52,38,36,75,75,71,46,46,38,34,41,34,31,44,26,56,39,56,60,31,52,32,41,44,62,24,49,88,52,27,44,71,37,27,52,51,54,58,71,32,58,88,74,36,46,77,42,42,34,16,31,38,55,39,97,85,71,42,83,44,91,72,56,43,77,35,47,61,68,60,67,60,48,74,78,56,69,62,98,75,72,94,60,67,55,73,46,78,42,96,91,79,47,71,45,45,47,49,85,85,89,60,90,70,61,78,80,79,82,128

Nearest PDB structures (foldseek):
  4da2-assembly1_A  TM=9.023E-01  e=1.782E-14  Pyrococcus furiosus DSM 3638
  4dap-assembly1_A  TM=8.968E-01  e=3.966E-14  Escherichia coli K-12
  5zyv-assembly1_A  TM=4.485E-01  e=2.489E+00  Homo sapiens
  3e40-assembly1_B  TM=2.839E-01  e=4.440E-01  Haemophilus influenzae
  2gii-assembly1_B  TM=2.499E-01  e=1.875E-01  Haemophilus influenzae

Foldseek 3Di:
DDDDPNADFDPDPVVQLVQVQVCLVVLQAPPNSQWHFPDAQPDDDPGTAGTWIDHPPAIEGEHEAEWAADDLAETEPDPAEDPPLQVVLVVQLVVLVVVHHYEYEHEYRAPRYQEYAYDCVRYVSSRVSVLVCPVRYHYWYKYFGADPVRDTDDGIDTHDYPSVCCVVPNPPDDWDWDWDQDPVPGTFTDTPDDDGDPDDDDD